Protein AF-A0A9E5GZU4-F1 (afdb_monomer_lite)

Foldseek 3Di:
DDDDDPDPDPDQPPDVDHDRDQQFAAPLLVVQLVLVVCVVLVVVLVVVLCVPQPAHPVCCVPPVSVVSSVCVCLDPVSVVVSLVVVLVQLLCCCQDPQNGDPSSVLQQKHKDALVRHRQDSVLSNQLSCVVCVLVVVVSVCCVVVVDPPPPPVVVVVSVVVVSVQLNCCLVPDSQSDGPSCVVSRMGMGGDPQPPDDVFDFDFPVLVVQLVVVLVVVLVVVLVVVLVVLCVVPPFDPPDPPTCVVSVVVSVVCNLVVSLVQLLVCCQDPQNGHPSNVVSQKHKAALVRHRQDSVLSVQLSVVCVVCVVPPSLVVSQNSCLVNHSQSGGSSCVVSRMGMGGNDD

Secondary structure (DSSP, 8-state):
--PPPP---------SS-----SB--HHHHHHHHHHHHHHHHHHHHHHHHHH-SS-GGGTTSHHHHHHHHHHHTSHHHHHHHHHHHHHHHHHHHHSTT-S-HHHHHTTEEEEETTSSPPPHHHHHHHHHHHHHHHHHHHHHHHTTSS-TT-HHHHHHHHHHHHHHHHHHHHHSTT---HHHHHTTEEEEEPPP-S--SSPBP-HHHHHHHHHHHHHHHHHHHHHHHHHHHHHS---TT-TTTTHHHHHHHHHHHHHHHHHHHHHHHTSTT-S-HHHHHTTEEEEETTSSPPPHHHHHHHHHHHHHHTT-HHHHHHHHHHHHHSTT---HHHHHHTEEEEE---

Structure (mmCIF, N/CA/C/O backbone):
data_AF-A0A9E5GZU4-F1
#
_entry.id   AF-A0A9E5GZU4-F1
#
loop_
_atom_site.group_PDB
_atom_site.id
_atom_site.type_symbol
_atom_site.label_atom_id
_atom_site.label_alt_id
_atom_site.label_comp_id
_atom_site.label_asym_id
_atom_site.label_entity_id
_atom_site.label_seq_id
_atom_site.pdbx_PDB_ins_code
_atom_site.Cartn_x
_atom_site.Cartn_y
_atom_site.Cartn_z
_atom_site.occupancy
_atom_site.B_iso_or_equiv
_atom_site.auth_seq_id
_atom_site.auth_comp_id
_atom_site.auth_asym_id
_atom_site.auth_atom_id
_atom_site.pdbx_PDB_model_num
ATOM 1 N N . MET A 1 1 ? 19.553 0.099 44.348 1.00 38.44 1 MET A N 1
ATOM 2 C CA . MET A 1 1 ? 18.315 -0.545 43.865 1.00 38.44 1 MET A CA 1
ATOM 3 C C . MET A 1 1 ? 17.305 0.555 43.623 1.00 38.44 1 MET A C 1
ATOM 5 O O . MET A 1 1 ? 16.779 1.110 44.573 1.00 38.44 1 MET A O 1
ATOM 9 N N . THR A 1 2 ? 17.165 0.975 42.372 1.00 38.12 2 THR A N 1
ATOM 10 C CA . THR A 1 2 ? 16.315 2.100 41.976 1.00 38.12 2 THR A CA 1
ATOM 11 C C . THR A 1 2 ? 14.963 1.526 41.578 1.00 38.12 2 THR A C 1
ATOM 13 O O . THR A 1 2 ? 14.861 0.846 40.558 1.00 38.12 2 THR A O 1
ATOM 16 N N . GLU A 1 3 ? 13.953 1.724 42.422 1.00 31.78 3 GLU A N 1
ATOM 17 C CA . GLU A 1 3 ? 12.583 1.301 42.144 1.00 31.78 3 GLU A CA 1
ATOM 18 C C . GLU A 1 3 ? 12.070 2.007 40.883 1.00 31.78 3 GLU A C 1
ATOM 20 O O . GLU A 1 3 ? 12.037 3.236 40.792 1.00 31.78 3 GLU A O 1
ATOM 25 N N . LEU A 1 4 ? 11.706 1.210 39.878 1.00 33.88 4 LEU A N 1
ATOM 26 C CA . LEU A 1 4 ? 10.997 1.683 38.695 1.00 33.88 4 LEU A CA 1
ATOM 27 C C . LEU A 1 4 ? 9.612 2.196 39.123 1.00 33.88 4 LEU A C 1
ATOM 29 O O . LEU A 1 4 ? 8.920 1.511 39.879 1.00 33.88 4 LEU A O 1
ATOM 33 N N . PRO A 1 5 ? 9.172 3.368 38.636 1.00 38.31 5 PRO A N 1
ATOM 34 C CA . PRO A 1 5 ? 7.884 3.928 39.012 1.00 38.31 5 PRO A CA 1
ATOM 35 C C . PRO A 1 5 ? 6.751 2.990 38.584 1.00 38.31 5 PRO A C 1
ATOM 37 O O . PRO A 1 5 ? 6.617 2.637 37.411 1.00 38.31 5 PRO A O 1
ATOM 40 N N . SER A 1 6 ? 5.914 2.603 39.549 1.00 38.19 6 SER A N 1
ATOM 41 C CA . SER A 1 6 ? 4.720 1.800 39.305 1.00 38.19 6 SER A CA 1
ATOM 42 C C . SER A 1 6 ? 3.801 2.535 38.325 1.00 38.19 6 SER A C 1
ATOM 44 O O . SER A 1 6 ? 3.301 3.625 38.627 1.00 38.19 6 SER A O 1
ATOM 46 N N . HIS A 1 7 ? 3.565 1.938 37.158 1.00 39.44 7 HIS A N 1
ATOM 47 C CA . HIS A 1 7 ? 2.600 2.416 36.173 1.00 39.44 7 HIS A CA 1
ATOM 48 C C . HIS A 1 7 ? 1.184 2.407 36.768 1.00 39.44 7 HIS A C 1
ATOM 50 O O . HIS A 1 7 ? 0.465 1.411 36.711 1.00 39.44 7 HIS A O 1
ATOM 56 N N . LYS A 1 8 ? 0.762 3.546 37.324 1.00 39.91 8 LYS A N 1
ATOM 57 C CA . LYS A 1 8 ? -0.641 3.820 37.637 1.00 39.91 8 LYS A CA 1
ATOM 58 C C . LYS A 1 8 ? -1.436 3.918 36.333 1.00 39.91 8 LYS A C 1
ATOM 60 O O . LYS A 1 8 ? -1.277 4.867 35.573 1.00 39.91 8 LYS A O 1
ATOM 65 N N . ASN A 1 9 ? -2.295 2.921 36.125 1.00 44.06 9 ASN A N 1
ATOM 66 C CA . ASN A 1 9 ? -3.608 3.007 35.485 1.00 44.06 9 ASN A CA 1
ATOM 67 C C . ASN A 1 9 ? -3.735 3.999 34.314 1.00 44.06 9 ASN A C 1
ATOM 69 O O . ASN A 1 9 ? -4.388 5.035 34.439 1.00 44.06 9 ASN A O 1
ATOM 73 N N . SER A 1 10 ? -3.254 3.618 33.124 1.00 43.53 10 SER A N 1
ATOM 74 C CA . SER A 1 10 ? -4.015 3.987 31.928 1.00 43.53 10 SER A CA 1
ATOM 75 C C . SER A 1 10 ? -5.252 3.099 31.929 1.00 43.53 10 SER A C 1
ATOM 77 O O . SER A 1 10 ? -5.156 1.903 31.662 1.00 43.53 10 SER A O 1
ATOM 79 N N . GLN A 1 11 ? -6.367 3.689 32.341 1.00 41.38 11 GLN A N 1
ATOM 80 C CA . GLN A 1 11 ? -7.708 3.125 32.342 1.00 41.38 11 GLN A CA 1
ATOM 81 C C . GLN A 1 11 ? -7.889 2.079 31.234 1.00 41.38 11 GLN A C 1
ATOM 83 O O . GLN A 1 11 ? -8.019 2.408 30.055 1.00 41.38 11 GLN A O 1
ATOM 88 N N . ASN A 1 12 ? -7.921 0.810 31.644 1.00 41.81 12 ASN A N 1
ATOM 89 C CA . ASN A 1 12 ? -8.728 -0.177 30.955 1.00 41.81 12 ASN A CA 1
ATOM 90 C C . ASN A 1 12 ? -10.137 0.414 30.941 1.00 41.81 12 ASN A C 1
ATOM 92 O O . ASN A 1 12 ? -10.767 0.530 31.992 1.00 41.81 12 ASN A O 1
ATOM 96 N N . SER A 1 13 ? -10.612 0.849 29.778 1.00 42.47 13 SER A N 1
ATOM 97 C CA . SER A 1 13 ? -12.044 0.980 29.556 1.00 42.47 13 SER A CA 1
ATOM 98 C C . SER A 1 13 ? -12.604 -0.431 29.700 1.00 42.47 13 SER A C 1
ATOM 100 O O . SER A 1 13 ? -12.531 -1.232 28.767 1.00 42.47 13 SER A O 1
ATOM 102 N N . ILE A 1 14 ? -13.024 -0.770 30.919 1.00 39.69 14 ILE A N 1
ATOM 103 C CA . ILE A 1 14 ? -13.775 -1.981 31.215 1.00 39.69 14 ILE A CA 1
ATOM 104 C C . ILE A 1 14 ? -15.103 -1.780 30.494 1.00 39.69 14 ILE A C 1
ATOM 106 O O . ILE A 1 14 ? -16.004 -1.121 31.004 1.00 39.69 14 ILE A O 1
ATOM 110 N N . ASN A 1 15 ? -15.181 -2.264 29.258 1.00 41.47 15 ASN A N 1
ATOM 111 C CA . ASN A 1 15 ? -16.470 -2.499 28.639 1.00 41.47 15 ASN A CA 1
ATOM 112 C C . ASN A 1 15 ? -17.148 -3.603 29.453 1.00 41.47 15 ASN A C 1
ATOM 114 O O . ASN A 1 15 ? -16.486 -4.523 29.935 1.00 41.47 15 ASN A O 1
ATOM 118 N N . SER A 1 16 ? -18.461 -3.497 29.611 1.00 41.69 16 SER A N 1
ATOM 119 C CA . SER A 1 16 ? -19.326 -4.383 30.399 1.00 41.69 16 SER A CA 1
ATOM 120 C C . SER A 1 16 ? -19.394 -5.840 29.910 1.00 41.69 16 SER A C 1
ATOM 122 O O . SER A 1 16 ? -20.208 -6.612 30.401 1.00 41.69 16 SER A O 1
ATOM 124 N N . GLU A 1 17 ? -18.517 -6.244 28.993 1.00 43.44 17 GLU A N 1
ATOM 125 C CA . GLU A 1 17 ? -18.307 -7.617 28.546 1.00 43.44 17 GLU A CA 1
ATOM 126 C C . GLU A 1 17 ? -16.789 -7.848 28.468 1.00 43.44 17 GLU A C 1
ATOM 128 O O . GLU A 1 17 ? -16.073 -7.076 27.833 1.00 43.44 17 GLU A O 1
ATOM 133 N N . GLY A 1 18 ? -16.287 -8.864 29.177 1.00 43.28 18 GLY A N 1
ATOM 134 C CA . GLY A 1 18 ? -14.899 -9.037 29.642 1.00 43.28 18 GLY A CA 1
ATOM 135 C C . GLY A 1 18 ? -13.758 -9.174 28.616 1.00 43.28 18 GLY A C 1
ATOM 136 O O . GLY A 1 18 ? -12.743 -9.790 28.936 1.00 43.28 18 GLY A O 1
ATOM 137 N N . GLU A 1 19 ? -13.850 -8.607 27.413 1.00 44.81 19 GLU A N 1
ATOM 138 C CA . GLU A 1 19 ? -12.737 -8.565 26.459 1.00 44.81 19 GLU A CA 1
ATOM 139 C C . GLU A 1 19 ? -11.818 -7.358 26.711 1.00 44.81 19 GLU A C 1
ATOM 141 O O . GLU A 1 19 ? -12.067 -6.228 26.283 1.00 44.81 19 GLU A O 1
ATOM 146 N N . THR A 1 20 ? -10.688 -7.595 27.381 1.00 54.00 20 THR A N 1
ATOM 147 C CA . THR A 1 20 ? -9.604 -6.609 27.515 1.00 54.00 20 THR A CA 1
ATOM 148 C C . THR A 1 20 ? -8.877 -6.455 26.175 1.00 54.00 20 THR A C 1
ATOM 150 O O . THR A 1 20 ? -7.948 -7.191 25.840 1.00 54.00 20 THR A O 1
ATOM 153 N N . TYR A 1 21 ? -9.293 -5.478 25.369 1.00 62.09 21 TYR A N 1
ATOM 154 C CA . TYR A 1 21 ? -8.604 -5.160 24.120 1.00 62.09 21 TYR A CA 1
ATOM 155 C C . TYR A 1 21 ? -7.192 -4.626 24.395 1.00 62.09 21 TYR A C 1
ATOM 157 O O . TYR A 1 21 ? -7.006 -3.575 25.004 1.00 62.09 21 TYR A O 1
ATOM 165 N N . SER A 1 22 ? -6.174 -5.327 23.886 1.00 76.81 22 SER A N 1
ATOM 166 C CA . SER A 1 22 ? 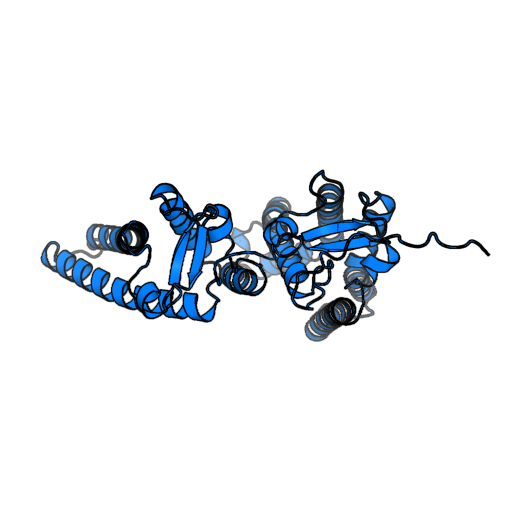-4.783 -4.870 23.964 1.00 76.81 22 SER A CA 1
ATOM 167 C C . SER A 1 22 ? -4.612 -3.520 23.237 1.00 76.81 22 SER A C 1
ATOM 169 O O . SER A 1 22 ? -4.954 -3.429 22.051 1.00 76.81 22 SER A O 1
ATOM 171 N N . PRO A 1 23 ? -4.033 -2.482 23.876 1.00 89.50 23 PRO A N 1
ATOM 172 C CA . PRO A 1 23 ? -3.819 -1.173 23.248 1.00 89.50 23 PRO A CA 1
ATOM 173 C C . PRO A 1 23 ? -2.711 -1.197 22.180 1.00 89.50 23 PRO A C 1
ATOM 175 O O . PRO A 1 23 ? -2.499 -0.213 21.469 1.00 89.50 23 PRO A O 1
ATOM 178 N N . TYR A 1 24 ? -2.004 -2.321 22.036 1.00 92.88 24 TYR A N 1
ATOM 179 C CA . TYR A 1 24 ? -0.888 -2.480 21.111 1.00 92.88 24 TYR A CA 1
ATOM 180 C C . TYR A 1 24 ? -1.344 -3.004 19.748 1.00 92.88 24 TYR A C 1
ATOM 182 O O . TYR A 1 24 ? -2.139 -3.949 19.639 1.00 92.88 24 TYR A O 1
ATOM 190 N N . ALA A 1 25 ? -0.799 -2.405 18.689 1.00 92.25 25 ALA A N 1
ATOM 191 C CA . ALA A 1 25 ? -1.066 -2.809 17.315 1.00 92.25 25 ALA A CA 1
ATOM 192 C C . ALA A 1 25 ? -0.469 -4.195 17.028 1.00 92.25 25 ALA A C 1
AT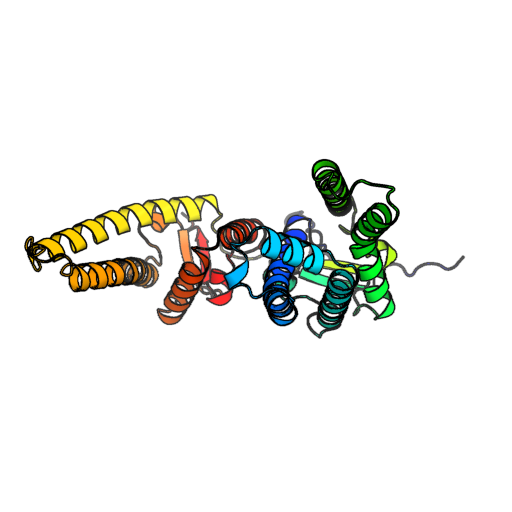OM 194 O O . ALA A 1 25 ? 0.721 -4.416 17.253 1.00 92.25 25 ALA A O 1
ATOM 195 N N . GLY A 1 26 ? -1.293 -5.111 16.513 1.00 90.56 26 GLY A N 1
ATOM 196 C CA . GLY A 1 26 ? -0.857 -6.452 16.111 1.00 90.56 26 GLY A CA 1
ATOM 197 C C . GLY A 1 26 ? -0.148 -6.501 14.756 1.00 90.56 26 GLY A C 1
ATOM 198 O O . GLY A 1 26 ? -0.045 -5.490 14.055 1.00 90.56 26 GLY A O 1
ATOM 199 N N . VAL A 1 27 ? 0.291 -7.710 14.387 1.00 89.31 27 VAL A N 1
ATOM 200 C CA . VAL A 1 27 ? 1.053 -8.004 13.158 1.00 89.31 27 VAL A CA 1
ATOM 201 C C . VAL A 1 27 ? 0.370 -7.428 11.923 1.00 89.31 27 VAL A C 1
ATOM 203 O O . VAL A 1 27 ? 0.995 -6.684 11.177 1.00 89.31 27 VAL A O 1
ATOM 206 N N . MET A 1 28 ? -0.928 -7.692 11.744 1.00 87.25 28 MET A N 1
ATOM 207 C CA . MET A 1 28 ? -1.654 -7.288 10.536 1.00 87.25 28 MET A CA 1
ATOM 208 C C . MET A 1 28 ? -1.683 -5.772 10.324 1.00 87.25 28 MET A C 1
ATOM 210 O O . MET A 1 28 ? -1.351 -5.300 9.240 1.00 87.25 28 MET A O 1
ATOM 214 N N . LYS A 1 29 ? -2.019 -4.985 11.358 1.00 89.38 29 LYS A N 1
ATOM 215 C CA . LYS A 1 29 ? -2.032 -3.515 11.247 1.00 89.38 29 LYS A CA 1
ATOM 216 C C . LYS A 1 29 ? -0.625 -2.980 10.946 1.00 89.38 29 LYS A C 1
ATOM 218 O O . LYS A 1 29 ? -0.473 -2.130 10.077 1.00 89.38 29 LYS A O 1
ATOM 223 N N . ARG A 1 30 ? 0.411 -3.502 11.613 1.00 92.75 30 ARG A N 1
ATOM 224 C CA . ARG A 1 30 ? 1.808 -3.088 11.380 1.00 92.75 30 ARG A CA 1
ATOM 225 C C . ARG A 1 30 ? 2.294 -3.452 9.974 1.00 92.75 30 ARG A C 1
ATOM 227 O O . ARG A 1 30 ? 2.857 -2.595 9.302 1.00 92.75 30 ARG A O 1
ATOM 234 N N . GLY A 1 31 ? 2.034 -4.679 9.522 1.00 88.56 31 GLY A N 1
ATOM 235 C CA . GLY A 1 31 ? 2.393 -5.149 8.183 1.00 88.56 31 GLY A CA 1
ATOM 236 C C . GLY A 1 31 ? 1.715 -4.330 7.089 1.00 88.56 31 GLY A C 1
ATOM 237 O O . GLY A 1 31 ? 2.372 -3.914 6.142 1.00 88.56 31 GLY A O 1
ATOM 238 N N . LEU A 1 32 ? 0.431 -4.001 7.262 1.00 84.38 32 LEU A N 1
ATOM 239 C CA . LEU A 1 32 ? -0.294 -3.138 6.329 1.00 84.38 32 LEU A CA 1
ATOM 240 C C . LEU A 1 32 ? 0.253 -1.717 6.259 1.00 84.38 32 LEU A C 1
ATOM 242 O O . LEU A 1 32 ? 0.373 -1.161 5.169 1.00 84.38 32 LEU A O 1
ATOM 246 N N . ALA A 1 33 ? 0.581 -1.136 7.414 1.00 92.56 33 ALA A N 1
ATOM 247 C CA . ALA A 1 33 ? 1.203 0.178 7.467 1.00 92.56 33 ALA A CA 1
ATOM 248 C C . ALA A 1 33 ? 2.549 0.181 6.731 1.00 92.56 33 ALA A C 1
ATOM 250 O O . ALA A 1 33 ? 2.745 1.002 5.840 1.00 92.56 33 ALA A O 1
ATOM 251 N N . ALA A 1 34 ? 3.426 -0.778 7.054 1.00 91.56 34 ALA A N 1
ATOM 252 C CA . ALA A 1 34 ? 4.742 -0.907 6.434 1.00 91.56 34 ALA A CA 1
ATOM 253 C C . ALA A 1 34 ? 4.638 -1.101 4.919 1.00 91.56 34 ALA A C 1
ATOM 255 O O . ALA A 1 34 ? 5.327 -0.430 4.159 1.00 91.56 34 ALA A O 1
ATOM 256 N N . TYR A 1 35 ? 3.728 -1.963 4.473 1.00 87.44 35 TYR A N 1
ATOM 257 C CA . TYR A 1 35 ? 3.485 -2.199 3.060 1.00 87.44 35 TYR A CA 1
ATOM 258 C C . TYR A 1 35 ? 3.046 -0.921 2.319 1.00 87.44 35 TYR A C 1
ATOM 260 O O . TYR A 1 35 ? 3.570 -0.620 1.247 1.00 87.44 35 TYR A O 1
ATOM 268 N N . PHE A 1 36 ? 2.121 -0.139 2.891 1.00 87.31 36 PHE A N 1
ATOM 269 C CA . PHE A 1 36 ? 1.693 1.121 2.276 1.00 87.31 36 PHE A CA 1
ATOM 270 C C . PHE A 1 36 ? 2.829 2.146 2.214 1.00 87.31 36 PHE A C 1
ATOM 272 O O . PHE A 1 36 ? 2.998 2.817 1.198 1.00 87.31 36 PHE A O 1
ATOM 279 N N . ASP A 1 37 ? 3.618 2.254 3.283 1.00 93.50 37 ASP A N 1
ATOM 280 C CA . ASP A 1 37 ? 4.768 3.156 3.316 1.00 93.50 37 ASP A CA 1
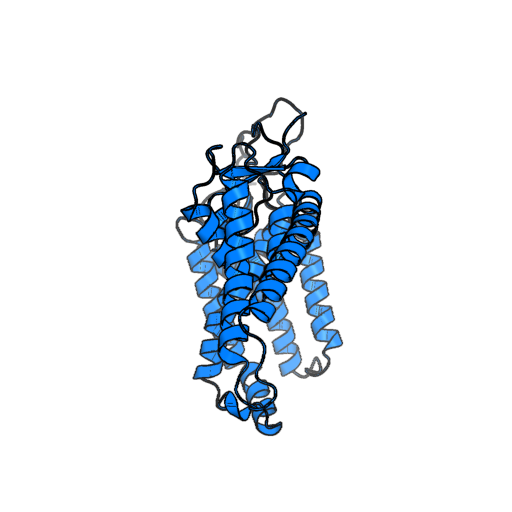ATOM 281 C C . ASP A 1 37 ? 5.828 2.751 2.284 1.00 93.50 37 ASP A C 1
ATOM 283 O O . ASP A 1 37 ? 6.359 3.621 1.601 1.00 93.50 37 ASP A O 1
ATOM 287 N N . ILE A 1 38 ? 6.081 1.447 2.105 1.00 90.88 38 ILE A N 1
ATOM 288 C CA . ILE A 1 38 ? 6.974 0.937 1.055 1.00 90.88 38 ILE A CA 1
ATOM 289 C C . ILE A 1 38 ? 6.460 1.361 -0.318 1.00 90.88 38 ILE A C 1
ATOM 291 O O . ILE A 1 38 ? 7.212 1.977 -1.059 1.00 90.88 38 ILE A O 1
ATOM 295 N N . MET A 1 39 ? 5.184 1.122 -0.640 1.00 86.75 39 MET A N 1
ATOM 296 C CA . MET A 1 39 ? 4.606 1.539 -1.926 1.00 86.75 39 MET A CA 1
ATOM 297 C C . MET A 1 39 ? 4.745 3.044 -2.172 1.00 86.75 39 MET A C 1
ATOM 299 O O . MET A 1 39 ? 5.125 3.465 -3.265 1.00 86.75 39 MET A O 1
ATOM 303 N N . LEU A 1 40 ? 4.481 3.856 -1.146 1.00 88.88 40 LEU A N 1
ATOM 304 C CA . LEU A 1 40 ? 4.618 5.307 -1.232 1.00 88.88 40 LEU A CA 1
ATOM 305 C C . LEU A 1 40 ? 6.070 5.737 -1.473 1.00 88.88 40 LEU A C 1
ATOM 307 O O . LEU A 1 40 ? 6.302 6.690 -2.209 1.00 88.88 40 LEU A O 1
ATOM 311 N N . LEU A 1 41 ? 7.033 5.050 -0.856 1.00 92.50 41 LEU A N 1
ATOM 312 C CA . LEU A 1 41 ? 8.463 5.325 -0.984 1.00 92.50 41 LEU A CA 1
ATOM 313 C C . LEU A 1 41 ? 9.072 4.763 -2.274 1.00 92.50 41 LEU A C 1
ATOM 315 O O . LEU A 1 41 ? 10.032 5.336 -2.787 1.00 92.50 41 LEU A O 1
ATOM 319 N N . THR A 1 42 ? 8.508 3.689 -2.829 1.00 89.19 42 THR A N 1
ATOM 320 C CA . THR A 1 42 ? 8.959 3.104 -4.095 1.00 89.19 42 THR A CA 1
ATOM 321 C C . THR A 1 42 ? 8.791 4.095 -5.239 1.00 89.19 42 THR A C 1
ATOM 323 O O . THR A 1 42 ? 9.690 4.212 -6.056 1.00 89.19 42 THR A O 1
ATOM 326 N N . ILE A 1 43 ? 7.698 4.861 -5.289 1.00 86.88 43 ILE A N 1
ATOM 327 C CA . ILE A 1 43 ? 7.447 5.823 -6.376 1.00 86.88 43 ILE A CA 1
ATOM 328 C C . ILE A 1 43 ? 8.583 6.860 -6.525 1.00 86.88 43 ILE A C 1
ATOM 330 O O . ILE A 1 43 ? 9.208 6.892 -7.586 1.00 86.88 43 ILE A O 1
ATOM 334 N N . PRO A 1 44 ? 8.911 7.692 -5.513 1.00 89.44 44 PRO A N 1
ATOM 335 C CA . PRO A 1 44 ? 10.004 8.657 -5.626 1.00 89.44 44 PRO A CA 1
ATOM 336 C C . PRO A 1 44 ? 11.365 7.975 -5.791 1.00 89.44 44 PRO A C 1
ATOM 338 O O . PRO A 1 44 ? 12.223 8.512 -6.486 1.00 89.44 44 PRO A O 1
ATOM 341 N N . TYR A 1 45 ? 11.560 6.785 -5.212 1.00 90.88 45 TYR A N 1
ATOM 342 C CA . TYR A 1 45 ? 12.775 6.003 -5.429 1.00 90.88 45 TYR A CA 1
ATOM 343 C C . TYR A 1 45 ? 12.938 5.592 -6.900 1.00 90.88 45 TYR A C 1
ATOM 345 O O . TYR A 1 45 ? 14.018 5.759 -7.453 1.00 90.88 45 TYR A O 1
ATOM 353 N N . MET A 1 46 ? 11.867 5.153 -7.569 1.00 89.44 46 MET A N 1
ATOM 354 C CA . MET A 1 46 ? 11.887 4.816 -8.998 1.00 89.44 46 MET A CA 1
ATOM 355 C C . MET A 1 46 ? 12.196 6.036 -9.871 1.00 89.44 46 MET A C 1
ATOM 357 O O . MET A 1 46 ? 12.979 5.920 -10.810 1.00 89.44 46 MET A O 1
ATOM 361 N N . PHE A 1 47 ? 11.642 7.212 -9.553 1.00 89.12 47 PHE A N 1
ATOM 362 C CA . PHE A 1 47 ? 11.999 8.454 -10.252 1.00 89.12 47 PHE A CA 1
ATOM 363 C C . PHE A 1 47 ? 13.472 8.816 -10.065 1.00 89.12 47 PHE A C 1
ATOM 365 O O . PHE A 1 47 ? 14.131 9.226 -11.016 1.00 89.12 47 PHE A O 1
ATOM 372 N N . LEU A 1 48 ? 13.997 8.633 -8.855 1.00 90.06 48 LEU A N 1
ATOM 373 C CA . LEU A 1 48 ? 15.396 8.896 -8.554 1.00 90.06 48 LEU A CA 1
ATOM 374 C C . LEU A 1 48 ? 16.323 7.933 -9.302 1.00 90.06 48 LEU A C 1
ATOM 376 O O . LEU A 1 48 ? 17.294 8.375 -9.911 1.00 90.06 48 LEU A O 1
ATOM 380 N N . LEU A 1 49 ? 15.994 6.639 -9.309 1.00 91.25 49 LEU A N 1
ATOM 381 C CA . LEU A 1 49 ? 16.717 5.644 -10.096 1.00 91.25 49 LEU A CA 1
ATOM 382 C C . LEU A 1 49 ? 16.694 5.993 -11.580 1.00 91.25 49 LEU A C 1
ATOM 384 O O . LEU A 1 49 ? 17.743 5.981 -12.205 1.00 91.25 49 LEU A O 1
ATOM 388 N N . ALA A 1 50 ? 15.534 6.351 -12.132 1.00 89.88 50 ALA A N 1
ATOM 389 C CA . ALA A 1 50 ? 15.411 6.734 -13.534 1.00 89.88 50 ALA A CA 1
ATOM 390 C C . ALA A 1 50 ? 16.232 7.987 -13.881 1.00 89.88 50 ALA A C 1
ATOM 392 O O . ALA A 1 50 ? 16.819 8.046 -14.956 1.00 89.88 50 ALA A O 1
ATOM 393 N N . TYR A 1 51 ? 16.282 8.972 -12.979 1.00 92.12 51 TYR A N 1
ATOM 394 C CA . TYR A 1 51 ? 16.998 10.231 -13.192 1.00 92.12 51 TYR A CA 1
ATOM 395 C C . TYR A 1 51 ? 18.521 10.074 -13.119 1.00 92.12 51 TYR A C 1
ATOM 397 O O . TYR A 1 51 ? 19.235 10.645 -13.938 1.00 92.12 51 TYR A O 1
ATOM 405 N N . PHE A 1 52 ? 19.025 9.308 -12.147 1.00 94.19 52 PHE A N 1
ATOM 406 C CA . PHE A 1 52 ? 20.466 9.103 -11.958 1.00 94.19 52 PHE A CA 1
ATOM 407 C C . PHE A 1 52 ? 21.015 7.869 -12.677 1.00 94.19 52 PHE A C 1
ATOM 409 O O . PHE A 1 52 ? 22.219 7.620 -12.605 1.00 94.19 52 PHE A O 1
ATOM 416 N N . SER A 1 53 ? 20.164 7.079 -13.339 1.00 94.69 53 SER A N 1
ATOM 417 C CA . SER A 1 53 ? 20.629 5.894 -14.049 1.00 94.69 53 SER A CA 1
ATOM 418 C C . SER A 1 53 ? 21.589 6.285 -15.174 1.00 94.69 53 SER A C 1
ATOM 420 O O . SER A 1 53 ? 21.266 7.171 -15.968 1.00 94.69 53 SER A O 1
ATOM 422 N N . PRO A 1 54 ? 22.732 5.591 -15.316 1.00 93.81 54 PRO A N 1
ATOM 423 C CA . PRO A 1 54 ? 23.593 5.759 -16.482 1.00 93.81 54 PRO A CA 1
ATOM 424 C C . PRO A 1 54 ? 22.935 5.239 -17.773 1.00 93.81 54 PRO A C 1
ATOM 426 O O . PRO A 1 54 ? 23.426 5.518 -18.865 1.00 93.81 54 PRO A O 1
ATOM 429 N N . VAL A 1 55 ? 21.835 4.483 -17.659 1.00 94.69 55 VAL A N 1
ATOM 430 C CA . VAL A 1 55 ? 21.124 3.852 -18.771 1.00 94.69 55 VAL A CA 1
ATOM 431 C C . VAL A 1 55 ? 19.726 4.466 -18.908 1.00 94.69 55 VAL A C 1
ATOM 433 O O . VAL A 1 55 ? 18.910 4.350 -17.991 1.00 94.69 55 VAL A O 1
ATOM 436 N N . PRO A 1 56 ? 19.387 5.070 -20.061 1.00 93.31 56 PRO A N 1
ATOM 437 C CA . PRO A 1 56 ? 18.030 5.543 -20.314 1.00 93.31 56 PRO A CA 1
ATOM 438 C C . PRO A 1 56 ? 17.005 4.400 -20.275 1.00 93.31 56 PRO A C 1
ATOM 440 O O . PRO A 1 56 ? 17.228 3.349 -20.872 1.00 93.31 56 PRO A O 1
ATOM 443 N N . LEU A 1 57 ? 15.837 4.621 -19.655 1.00 91.50 57 LEU A N 1
ATOM 444 C CA . LEU A 1 57 ? 14.812 3.577 -19.466 1.00 91.50 57 LEU A CA 1
ATOM 445 C C . LEU A 1 57 ? 14.357 2.894 -20.770 1.00 91.50 57 LEU A C 1
ATOM 447 O O . LEU A 1 57 ? 14.052 1.705 -20.769 1.00 91.50 57 LEU A O 1
ATOM 451 N N . PHE A 1 58 ? 14.330 3.617 -21.894 1.00 93.31 58 PHE A N 1
ATOM 452 C CA . PHE A 1 58 ? 13.935 3.054 -23.192 1.00 93.31 58 PHE A CA 1
ATOM 453 C C . PHE A 1 58 ? 14.959 2.058 -23.764 1.00 93.31 58 PHE A C 1
ATOM 455 O O . PHE A 1 58 ? 14.623 1.306 -24.673 1.00 93.31 58 PHE A O 1
ATOM 462 N N . ARG A 1 59 ? 16.191 2.026 -23.233 1.00 94.31 59 ARG A N 1
ATOM 463 C CA . ARG A 1 59 ? 17.229 1.054 -23.608 1.00 94.31 59 ARG A CA 1
ATOM 464 C C . ARG A 1 59 ? 17.199 -0.222 -22.773 1.00 94.31 59 ARG A C 1
ATOM 466 O O . ARG A 1 59 ? 17.958 -1.131 -23.063 1.00 94.31 59 ARG A O 1
ATOM 473 N N . LEU A 1 60 ? 16.308 -0.352 -21.789 1.00 92.75 60 LEU A N 1
ATOM 474 C CA . LEU A 1 60 ? 16.244 -1.549 -20.934 1.00 92.75 60 LEU A CA 1
ATOM 475 C C . LEU A 1 60 ? 15.802 -2.832 -21.662 1.00 92.75 60 LEU A C 1
ATOM 477 O O . LEU A 1 60 ? 15.801 -3.899 -21.056 1.00 92.75 60 LEU A O 1
ATOM 481 N N . GLN A 1 61 ? 15.419 -2.741 -22.939 1.00 95.50 61 GLN A N 1
ATOM 482 C CA . GLN A 1 61 ? 15.191 -3.909 -23.797 1.00 95.50 61 GLN A CA 1
ATOM 483 C C . GLN A 1 61 ? 16.503 -4.579 -24.232 1.00 95.50 61 GLN A C 1
ATOM 485 O O . GLN A 1 61 ? 16.501 -5.767 -24.543 1.00 95.50 61 GLN A O 1
ATOM 490 N N . ASP A 1 62 ? 17.607 -3.830 -24.250 1.00 96.00 62 ASP A N 1
ATOM 491 C CA . ASP A 1 62 ? 18.934 -4.348 -24.557 1.00 96.00 62 ASP A CA 1
ATOM 492 C C . ASP A 1 62 ? 19.533 -5.061 -23.322 1.00 96.00 62 ASP A C 1
ATOM 494 O O . ASP A 1 62 ? 19.571 -4.468 -22.236 1.00 96.00 62 ASP A O 1
ATOM 498 N N . PRO A 1 63 ? 20.001 -6.319 -23.444 1.00 96.50 63 PRO A N 1
ATOM 499 C CA . PRO A 1 63 ? 20.525 -7.082 -22.311 1.00 96.50 63 PRO A CA 1
ATOM 500 C C . PRO A 1 63 ? 21.723 -6.435 -21.603 1.00 96.50 63 PRO A C 1
ATOM 502 O O . PRO A 1 63 ? 21.816 -6.517 -20.376 1.00 96.50 63 PRO A O 1
ATOM 505 N N . GLU A 1 64 ? 22.631 -5.784 -22.338 1.00 96.50 64 GLU A N 1
ATOM 506 C CA . GLU A 1 64 ? 23.795 -5.114 -21.740 1.00 96.50 64 GLU A CA 1
ATOM 507 C C . GLU A 1 64 ? 23.366 -3.890 -20.929 1.00 96.50 64 GLU A C 1
ATOM 509 O O . GLU A 1 64 ? 23.748 -3.733 -19.767 1.00 96.50 64 GLU A O 1
ATOM 514 N N . SER A 1 65 ? 22.487 -3.074 -21.511 1.00 95.25 65 SER A N 1
ATOM 515 C CA . SER A 1 65 ? 21.856 -1.930 -20.855 1.00 95.25 65 SER A CA 1
ATOM 516 C C . SER A 1 65 ? 21.086 -2.348 -19.595 1.00 95.25 65 SER A C 1
ATOM 518 O O . SER A 1 65 ? 21.193 -1.698 -18.552 1.00 95.25 65 SER A O 1
ATOM 520 N N . LEU A 1 66 ? 20.344 -3.459 -19.648 1.00 93.31 66 LEU A N 1
ATOM 521 C CA . LEU A 1 66 ? 19.646 -4.012 -18.487 1.00 93.31 66 LEU A CA 1
ATOM 522 C C . LEU A 1 66 ? 20.625 -4.427 -17.383 1.00 93.31 66 LEU A C 1
ATOM 524 O O . LEU A 1 66 ? 20.388 -4.121 -16.214 1.00 93.31 66 LEU A O 1
ATOM 528 N N . ARG A 1 67 ? 21.734 -5.084 -17.737 1.00 93.31 67 ARG A N 1
ATOM 529 C CA . ARG A 1 67 ? 22.767 -5.487 -16.776 1.00 93.31 67 ARG A CA 1
ATOM 530 C C . ARG A 1 67 ? 23.427 -4.277 -16.118 1.00 93.31 67 ARG A C 1
ATOM 532 O O . ARG A 1 67 ? 23.507 -4.226 -14.896 1.00 93.31 67 ARG A O 1
ATOM 539 N N . GLN A 1 68 ? 23.814 -3.267 -16.896 1.00 95.44 68 GLN A N 1
ATOM 540 C CA . GLN A 1 68 ? 24.393 -2.031 -16.362 1.00 95.44 68 GLN A CA 1
ATOM 541 C C . GLN A 1 68 ? 23.409 -1.295 -15.437 1.00 95.44 68 GLN A C 1
ATOM 543 O O . GLN A 1 68 ? 23.800 -0.780 -14.387 1.00 95.44 68 GLN A O 1
ATOM 548 N N . TYR A 1 69 ? 22.120 -1.277 -15.790 1.00 93.50 69 TYR A N 1
ATOM 549 C CA . TYR A 1 69 ? 21.069 -0.751 -14.922 1.00 93.50 69 TYR A CA 1
ATOM 550 C C . TYR A 1 69 ? 20.968 -1.549 -13.613 1.00 93.50 69 TYR A C 1
ATOM 552 O O . TYR A 1 69 ? 20.923 -0.962 -12.531 1.00 93.50 69 TYR A O 1
ATOM 560 N N . GLN A 1 70 ? 20.977 -2.883 -13.681 1.00 91.38 70 GLN A N 1
ATOM 561 C CA . GLN A 1 70 ? 20.954 -3.749 -12.501 1.00 91.38 70 GLN A CA 1
ATOM 562 C C . GLN A 1 70 ? 22.176 -3.518 -11.605 1.00 91.38 70 GLN A C 1
ATOM 564 O O . GLN A 1 70 ? 22.003 -3.326 -10.400 1.00 91.38 70 GLN A O 1
ATOM 569 N N . ASP A 1 71 ? 23.379 -3.449 -12.171 1.00 91.31 71 ASP A N 1
ATOM 570 C CA . ASP A 1 71 ? 24.619 -3.174 -11.438 1.00 91.31 71 ASP A CA 1
ATOM 571 C C . ASP A 1 71 ? 24.567 -1.809 -10.736 1.00 91.31 71 ASP A C 1
ATOM 573 O O . ASP A 1 71 ? 24.943 -1.685 -9.567 1.00 91.31 71 ASP A O 1
ATOM 577 N N . PHE A 1 72 ? 24.023 -0.790 -11.411 1.00 94.25 72 PHE A N 1
ATOM 578 C CA . PHE A 1 72 ? 23.786 0.526 -10.822 1.00 94.25 72 PHE A CA 1
ATOM 579 C C . PHE A 1 72 ? 22.804 0.457 -9.643 1.00 94.25 72 PHE A C 1
ATOM 581 O O . PHE A 1 72 ? 23.116 0.946 -8.554 1.00 94.25 72 PHE A O 1
ATOM 588 N N . THR A 1 73 ? 21.640 -0.177 -9.820 1.00 91.75 73 THR A N 1
ATOM 589 C CA . THR A 1 73 ? 20.612 -0.264 -8.764 1.00 91.75 73 THR A CA 1
ATOM 590 C C . THR A 1 73 ? 21.067 -1.048 -7.529 1.00 91.75 73 THR A C 1
ATOM 592 O O . THR A 1 73 ? 20.672 -0.704 -6.416 1.00 91.75 73 THR A O 1
ATOM 595 N N . HIS A 1 74 ? 21.943 -2.045 -7.700 1.00 88.94 74 HIS A N 1
ATOM 596 C CA . HIS A 1 74 ? 22.537 -2.825 -6.607 1.00 88.94 74 HIS A CA 1
ATOM 597 C C . HIS A 1 74 ? 23.876 -2.257 -6.109 1.00 88.94 74 HIS A C 1
ATOM 599 O O . HIS A 1 74 ? 24.555 -2.869 -5.275 1.00 88.94 74 HIS A O 1
ATOM 605 N N . SER A 1 75 ? 24.288 -1.090 -6.607 1.00 90.56 75 SER A N 1
ATOM 606 C CA . SER A 1 75 ? 25.511 -0.445 -6.149 1.00 90.56 75 SER A CA 1
ATOM 607 C C . SER A 1 75 ? 25.364 0.037 -4.703 1.00 90.56 75 SER A C 1
ATOM 609 O O . SER A 1 75 ? 24.309 0.508 -4.266 1.00 90.56 75 SER A O 1
ATOM 611 N N . LEU A 1 76 ? 26.454 -0.065 -3.938 1.00 90.62 76 LEU A N 1
ATOM 612 C CA . LEU A 1 76 ? 26.474 0.344 -2.534 1.00 90.62 76 LEU A CA 1
ATOM 613 C C . LEU A 1 76 ? 26.057 1.819 -2.341 1.00 90.62 76 LEU A C 1
ATOM 615 O O . LEU A 1 76 ? 25.245 2.066 -1.450 1.00 90.62 76 LEU A O 1
ATOM 619 N N . PRO A 1 77 ? 26.515 2.793 -3.161 1.00 92.75 77 PRO A N 1
ATOM 620 C CA . PRO A 1 77 ? 26.082 4.182 -3.024 1.00 92.75 77 PRO A CA 1
ATOM 621 C C . PRO A 1 77 ? 24.570 4.361 -3.184 1.00 92.75 77 PRO A C 1
ATOM 623 O O . PRO A 1 77 ? 23.961 5.061 -2.380 1.00 92.75 77 PRO A O 1
ATOM 626 N N . VAL A 1 78 ? 23.949 3.697 -4.167 1.00 92.69 78 VAL A N 1
ATOM 627 C CA . VAL A 1 78 ? 22.498 3.785 -4.409 1.00 92.69 78 VAL A CA 1
ATOM 628 C C . VAL A 1 78 ? 21.715 3.189 -3.242 1.00 92.69 78 VAL A C 1
ATOM 630 O O . VAL A 1 78 ? 20.761 3.804 -2.755 1.00 92.69 78 VAL A O 1
ATOM 633 N N . ILE A 1 79 ? 22.143 2.026 -2.741 1.00 91.25 79 ILE A N 1
ATOM 634 C CA . ILE A 1 79 ? 21.505 1.393 -1.584 1.00 91.25 79 ILE A CA 1
ATOM 635 C C . ILE A 1 79 ? 21.640 2.295 -0.354 1.00 91.25 79 ILE A C 1
ATOM 637 O O . ILE A 1 79 ? 20.627 2.621 0.262 1.00 91.25 79 ILE A O 1
ATOM 641 N N . LEU A 1 80 ? 22.842 2.765 -0.012 1.00 91.69 80 LEU A N 1
ATOM 642 C CA . LEU A 1 80 ? 23.054 3.641 1.146 1.00 91.69 80 LEU A CA 1
ATOM 643 C C . LEU A 1 80 ? 22.259 4.946 1.034 1.00 91.69 80 LEU A C 1
ATOM 645 O O . LEU A 1 80 ? 21.613 5.353 1.999 1.00 91.69 80 LEU A O 1
ATOM 649 N N . PHE A 1 81 ? 22.238 5.562 -0.148 1.00 93.75 81 PHE A N 1
ATOM 650 C CA . PHE A 1 81 ? 21.451 6.764 -0.400 1.00 93.75 81 PHE A CA 1
ATOM 651 C C . PHE A 1 81 ? 19.953 6.518 -0.161 1.00 93.75 81 PHE A C 1
ATOM 653 O O . PHE A 1 81 ? 19.297 7.304 0.527 1.00 93.75 81 PHE A O 1
ATOM 660 N N . SER A 1 82 ? 19.417 5.390 -0.644 1.00 92.56 82 SER A N 1
ATOM 661 C CA . SER A 1 82 ? 18.022 5.004 -0.387 1.00 92.56 82 SER A CA 1
ATOM 662 C C . SER A 1 82 ? 17.739 4.816 1.109 1.00 92.56 82 SER A C 1
ATOM 664 O O . SER A 1 82 ? 16.722 5.301 1.608 1.00 92.56 82 SER A O 1
ATOM 666 N N . GLN A 1 83 ? 18.671 4.207 1.855 1.00 94.69 83 GLN A N 1
ATOM 667 C CA . GLN A 1 83 ? 18.535 4.010 3.299 1.00 94.69 83 GLN A CA 1
ATOM 668 C C . GLN A 1 83 ? 18.554 5.333 4.068 1.00 94.69 83 GLN A C 1
ATOM 670 O O . GLN A 1 83 ? 17.805 5.481 5.031 1.00 94.69 83 GLN A O 1
ATOM 675 N N . ILE A 1 84 ? 19.356 6.310 3.638 1.00 95.12 84 ILE A N 1
ATOM 676 C CA . ILE A 1 84 ? 19.354 7.660 4.219 1.00 95.12 84 ILE A CA 1
ATOM 677 C C . ILE A 1 84 ? 18.010 8.349 3.953 1.00 95.12 84 ILE A C 1
ATOM 679 O O . ILE A 1 84 ? 17.415 8.918 4.870 1.00 95.12 84 ILE A O 1
ATOM 683 N N . GLY A 1 85 ? 17.487 8.254 2.727 1.00 95.25 85 GLY A N 1
ATOM 684 C CA . GLY A 1 85 ? 16.173 8.803 2.382 1.00 95.25 85 GLY A CA 1
ATOM 685 C C . GLY A 1 85 ? 15.048 8.205 3.232 1.00 95.25 85 GLY A C 1
ATOM 686 O O . GLY A 1 85 ? 14.230 8.935 3.797 1.00 95.25 85 GLY A O 1
ATOM 687 N N . PHE A 1 86 ? 15.040 6.881 3.393 1.00 95.81 86 PHE A N 1
ATOM 688 C CA . PHE A 1 86 ? 14.084 6.173 4.245 1.00 95.81 86 PHE A CA 1
ATOM 689 C C . PHE A 1 86 ? 14.248 6.541 5.724 1.00 95.81 86 PHE A C 1
ATOM 691 O O . PHE A 1 86 ? 13.247 6.801 6.394 1.00 95.81 86 PHE A O 1
ATOM 698 N N . PHE A 1 87 ? 15.481 6.646 6.226 1.00 97.38 87 PHE A N 1
ATOM 699 C CA . PHE A 1 87 ? 15.762 7.109 7.585 1.00 97.38 87 PHE A CA 1
ATOM 700 C C . PHE A 1 87 ? 15.144 8.486 7.848 1.00 97.38 87 PHE A C 1
ATOM 702 O O . PHE A 1 87 ? 14.412 8.659 8.828 1.00 97.38 87 PHE A O 1
ATOM 709 N N . ILE A 1 88 ? 15.401 9.452 6.959 1.00 96.81 88 ILE A N 1
ATOM 710 C CA . ILE A 1 88 ? 14.866 10.813 7.061 1.00 96.81 88 ILE A CA 1
ATOM 711 C C . ILE A 1 88 ? 13.338 10.768 7.044 1.00 96.81 88 ILE A C 1
ATOM 713 O O . ILE A 1 88 ? 12.696 11.327 7.936 1.00 96.81 88 ILE A O 1
ATOM 717 N N . TYR A 1 89 ? 12.752 10.055 6.078 1.00 97.31 89 TYR A N 1
ATOM 718 C CA . TYR A 1 89 ? 11.306 9.904 5.963 1.00 97.31 89 TYR A CA 1
ATOM 719 C C . TYR A 1 89 ? 10.686 9.356 7.253 1.00 97.31 89 TYR A C 1
ATOM 721 O O . TYR A 1 89 ? 9.833 10.010 7.856 1.00 97.31 89 TYR A O 1
ATOM 729 N N . PHE A 1 90 ? 11.122 8.182 7.714 1.00 97.19 90 PHE A N 1
ATOM 730 C CA . PHE A 1 90 ? 10.519 7.528 8.872 1.00 97.19 90 PHE A CA 1
ATOM 731 C C . PHE A 1 90 ? 10.709 8.358 10.138 1.00 97.19 90 PHE A C 1
ATOM 733 O O . PHE A 1 90 ? 9.755 8.560 10.889 1.00 97.19 90 PHE A O 1
ATOM 740 N N . THR A 1 91 ? 11.903 8.907 10.355 1.00 96.62 91 THR A N 1
ATOM 741 C CA . THR A 1 91 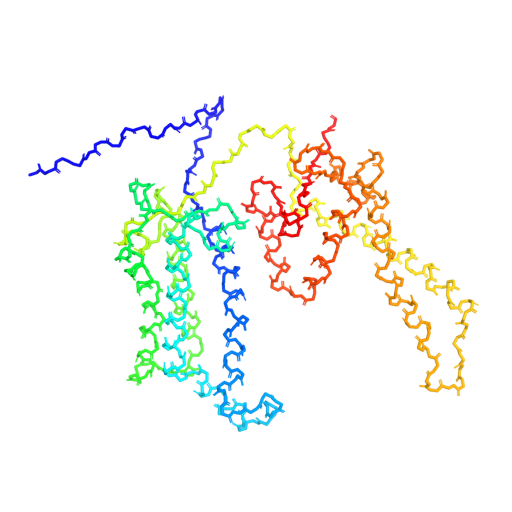? 12.203 9.674 11.566 1.00 96.62 91 THR A CA 1
ATOM 742 C C . THR A 1 91 ? 11.385 10.962 11.638 1.00 96.62 91 THR A C 1
ATOM 744 O O . THR A 1 91 ? 10.784 11.250 12.677 1.00 96.62 91 THR A O 1
ATOM 747 N N . LEU A 1 92 ? 11.257 11.694 10.525 1.00 97.31 92 LEU A N 1
ATOM 748 C CA . LEU A 1 92 ? 10.402 12.882 10.459 1.00 97.31 92 LEU A CA 1
ATOM 749 C C . LEU A 1 92 ? 8.925 12.531 10.684 1.00 97.31 92 LEU A C 1
ATOM 751 O O . LEU A 1 92 ? 8.242 13.203 11.463 1.00 97.31 92 LEU A O 1
ATOM 755 N N . GLN A 1 93 ? 8.423 11.457 10.066 1.00 98.00 93 GLN A N 1
ATOM 756 C CA . GLN A 1 93 ? 7.031 11.032 10.243 1.00 98.00 93 GLN A CA 1
ATOM 757 C C . GLN A 1 93 ? 6.737 10.591 11.685 1.00 98.00 93 GLN A C 1
ATOM 759 O O . GLN A 1 93 ? 5.704 10.974 12.246 1.00 98.00 93 GLN A O 1
ATOM 764 N N . TYR A 1 94 ? 7.647 9.849 12.319 1.00 97.31 94 TYR A N 1
ATOM 765 C CA . TYR A 1 94 ? 7.512 9.406 13.709 1.00 97.31 94 TYR A CA 1
ATOM 766 C C . TYR A 1 94 ? 7.651 10.543 14.725 1.00 97.31 94 TYR A C 1
ATOM 768 O O . TYR A 1 94 ? 7.028 10.492 15.787 1.00 97.31 94 TYR A O 1
ATOM 776 N N . ARG A 1 95 ? 8.416 11.593 14.406 1.00 96.38 95 ARG A N 1
ATOM 777 C CA . ARG A 1 95 ? 8.553 12.780 15.263 1.00 96.38 95 ARG A CA 1
ATOM 778 C C . ARG A 1 95 ? 7.441 13.813 15.056 1.00 96.38 95 ARG A C 1
ATOM 780 O O . ARG A 1 95 ? 7.222 14.661 15.925 1.00 96.38 95 ARG A O 1
ATOM 787 N N . SER A 1 96 ? 6.731 13.737 13.930 1.00 96.44 96 SER A N 1
ATOM 788 C CA . SER A 1 96 ? 5.630 14.640 13.587 1.00 96.44 96 SER A CA 1
ATOM 789 C C . SER A 1 96 ? 4.535 14.686 14.664 1.00 96.44 96 SER A C 1
ATOM 791 O O . SER A 1 96 ? 4.440 13.829 15.546 1.00 96.44 96 SER A O 1
ATOM 793 N N . ARG A 1 97 ? 3.630 15.671 14.566 1.00 94.62 97 ARG A N 1
ATOM 794 C CA . ARG A 1 97 ? 2.447 15.777 15.443 1.00 94.62 97 ARG A CA 1
ATOM 795 C C . ARG A 1 97 ? 1.608 14.492 15.476 1.00 94.62 97 ARG A C 1
ATOM 797 O O . ARG A 1 97 ? 0.995 14.209 16.499 1.00 94.62 97 ARG A O 1
ATOM 804 N N . TYR A 1 98 ? 1.591 13.735 14.382 1.00 93.94 98 TYR A N 1
ATOM 805 C CA . TYR A 1 98 ? 0.803 12.511 14.252 1.00 93.94 98 TYR A CA 1
ATOM 806 C C . TYR A 1 98 ? 1.506 11.275 14.818 1.00 93.94 98 TYR A C 1
ATOM 808 O O . TYR A 1 98 ? 0.835 10.285 15.099 1.00 93.94 98 TYR A O 1
ATOM 816 N N . GLN A 1 99 ? 2.836 11.328 14.969 1.00 96.75 99 GLN A N 1
ATOM 817 C CA . GLN A 1 99 ? 3.683 10.200 15.370 1.00 96.75 99 GLN A CA 1
ATOM 818 C C . GLN A 1 99 ? 3.431 8.926 14.546 1.00 96.75 99 GLN A C 1
ATOM 820 O O . GLN A 1 99 ? 3.450 7.804 15.050 1.00 96.75 99 GLN A O 1
ATOM 825 N N . ALA A 1 100 ? 3.107 9.108 13.272 1.00 96.69 100 ALA A N 1
ATOM 826 C CA . ALA A 1 100 ? 2.636 8.056 12.394 1.00 96.69 100 ALA A CA 1
ATOM 827 C C . ALA A 1 100 ? 2.973 8.431 10.954 1.00 96.69 100 ALA A C 1
ATOM 829 O O . ALA A 1 100 ? 2.732 9.570 10.526 1.00 96.69 100 ALA A O 1
ATOM 830 N N . THR A 1 101 ? 3.483 7.458 10.211 1.00 97.25 101 THR A N 1
ATOM 831 C CA . THR A 1 101 ? 3.608 7.522 8.755 1.00 97.25 101 THR A CA 1
ATOM 832 C C . THR A 1 101 ? 2.222 7.528 8.096 1.00 97.25 101 THR A C 1
ATOM 834 O O . THR A 1 101 ? 1.230 7.167 8.738 1.00 97.25 101 THR A O 1
ATOM 837 N N . PRO A 1 102 ? 2.103 7.952 6.829 1.00 94.19 102 PRO A N 1
ATOM 838 C CA . PRO A 1 102 ? 0.897 7.780 6.024 1.00 94.19 102 PRO A CA 1
ATOM 839 C C . PRO A 1 102 ? 0.259 6.386 6.147 1.00 94.19 102 PRO A C 1
ATOM 841 O O . PRO A 1 102 ? -0.933 6.302 6.444 1.00 94.19 102 PRO A O 1
ATOM 844 N N . GLY A 1 103 ? 1.037 5.307 6.025 1.00 92.50 103 GLY A N 1
ATOM 845 C CA . GLY A 1 103 ? 0.558 3.933 6.172 1.00 92.50 103 GLY A CA 1
ATOM 846 C C . GLY A 1 103 ? 0.012 3.646 7.566 1.00 92.50 103 GLY A C 1
ATOM 847 O O . GLY A 1 103 ? -1.093 3.122 7.706 1.00 92.50 103 GLY A O 1
ATOM 848 N N . MET A 1 104 ? 0.714 4.076 8.618 1.00 94.69 104 MET A N 1
ATOM 849 C CA . MET A 1 104 ? 0.229 3.936 9.996 1.00 94.69 104 MET A CA 1
ATOM 850 C C . MET A 1 104 ? -1.075 4.707 10.245 1.00 94.69 104 MET A C 1
ATOM 852 O O . MET A 1 104 ? -1.978 4.199 10.913 1.00 94.69 104 MET A O 1
ATOM 856 N N . ARG A 1 105 ? -1.221 5.906 9.666 1.00 92.81 105 ARG A N 1
ATOM 857 C CA . ARG A 1 105 ? -2.460 6.698 9.759 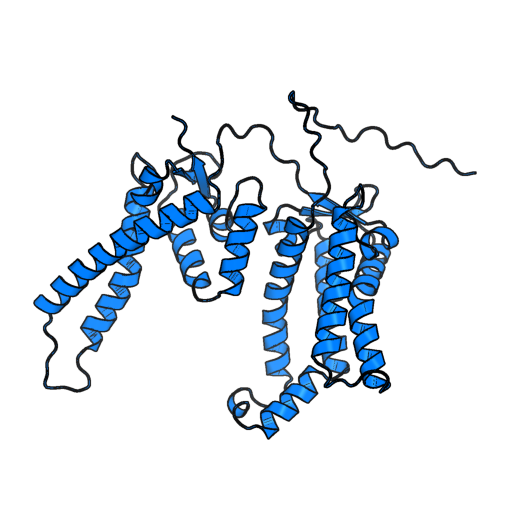1.00 92.81 105 ARG A CA 1
ATOM 858 C C . ARG A 1 105 ? -3.634 5.982 9.095 1.00 92.81 105 ARG A C 1
ATOM 860 O O . ARG A 1 105 ? -4.742 6.034 9.625 1.00 92.81 105 ARG A O 1
ATOM 867 N N . LEU A 1 106 ? -3.402 5.284 7.980 1.00 86.25 106 LEU A N 1
ATOM 868 C CA . LEU A 1 106 ? -4.445 4.533 7.276 1.00 86.25 106 LEU A CA 1
ATOM 869 C C . LEU A 1 106 ? -5.006 3.364 8.081 1.00 86.25 106 LEU A C 1
ATOM 871 O O . LEU A 1 106 ? -6.165 3.006 7.882 1.00 86.25 106 LEU A O 1
ATOM 875 N N . VAL A 1 107 ? -4.233 2.786 8.995 1.00 87.12 107 VAL A N 1
ATOM 876 C CA . VAL A 1 107 ? -4.674 1.674 9.857 1.00 87.12 107 VAL A CA 1
ATOM 877 C C . VAL A 1 107 ? -4.869 2.088 11.317 1.00 87.12 107 VAL A C 1
ATOM 879 O O . VAL A 1 107 ? -5.029 1.230 12.183 1.00 87.12 107 VAL A O 1
ATOM 882 N N . ASP A 1 108 ? -4.904 3.397 11.582 1.00 91.00 108 ASP A N 1
ATOM 883 C CA . ASP A 1 108 ? -5.174 3.979 12.898 1.00 91.00 108 ASP A CA 1
ATOM 884 C C . ASP A 1 108 ? -4.196 3.525 13.997 1.00 91.00 108 ASP A C 1
ATOM 886 O O . ASP A 1 108 ? -4.584 3.283 15.144 1.00 91.00 108 ASP A O 1
ATOM 890 N N . ILE A 1 109 ? -2.909 3.444 13.653 1.00 94.19 109 ILE A N 1
ATOM 891 C CA . ILE A 1 109 ? -1.829 3.157 14.602 1.00 94.19 109 ILE A CA 1
ATOM 892 C C . ILE A 1 109 ? -0.841 4.324 14.682 1.00 94.19 109 ILE A C 1
ATOM 894 O O . ILE A 1 109 ? -0.740 5.140 13.767 1.00 94.19 109 ILE A O 1
ATOM 898 N N . LYS A 1 110 ? -0.112 4.422 15.794 1.00 96.19 110 LYS A N 1
ATOM 899 C CA . LYS A 1 110 ? 0.926 5.440 16.012 1.00 96.19 110 LYS A CA 1
ATOM 900 C C . LYS A 1 110 ? 2.096 4.878 16.810 1.00 96.19 110 LYS A C 1
ATOM 902 O O . LYS A 1 110 ? 1.914 3.970 17.619 1.00 96.19 110 LYS A O 1
ATOM 907 N N . LEU A 1 111 ? 3.282 5.432 16.593 1.00 97.06 111 LEU A N 1
ATOM 908 C CA . LEU A 1 111 ? 4.495 5.091 17.326 1.00 97.06 111 LEU A CA 1
ATOM 909 C C . LEU A 1 111 ? 4.674 6.036 18.516 1.00 97.06 111 LEU A C 1
ATOM 911 O O . LEU A 1 111 ? 4.544 7.250 18.386 1.00 97.06 111 LEU A O 1
ATOM 915 N N . THR A 1 112 ? 5.018 5.503 19.679 1.00 96.50 112 THR A N 1
ATOM 916 C CA . THR A 1 112 ? 5.307 6.307 20.869 1.00 96.50 112 THR A CA 1
ATOM 917 C C . THR A 1 112 ? 6.453 5.690 21.666 1.00 96.50 112 THR A C 1
ATOM 919 O O . THR A 1 112 ? 6.815 4.541 21.419 1.00 96.50 112 THR A O 1
ATOM 922 N N . SER A 1 113 ? 7.065 6.443 22.582 1.00 96.25 113 SER A N 1
ATOM 923 C CA . SER A 1 113 ? 7.966 5.845 23.574 1.00 96.25 113 SER A CA 1
ATOM 924 C C . SER A 1 113 ? 7.175 4.962 24.543 1.00 96.25 113 SER A C 1
ATOM 926 O O . SER A 1 113 ? 5.955 5.105 24.641 1.00 96.25 113 SER A O 1
ATOM 928 N N . GLU A 1 114 ? 7.849 4.079 25.277 1.00 93.38 114 GLU A N 1
ATOM 929 C CA . GLU A 1 114 ? 7.216 3.258 26.327 1.00 93.38 114 GLU A CA 1
ATOM 930 C C . GLU A 1 114 ? 6.470 4.104 27.373 1.00 93.38 114 GLU A C 1
ATOM 932 O O . GLU A 1 114 ? 5.350 3.764 27.746 1.00 93.38 114 GLU A O 1
ATOM 937 N N . ASP A 1 115 ? 6.993 5.289 27.707 1.00 92.75 115 ASP A N 1
ATOM 938 C CA . ASP A 1 115 ? 6.330 6.279 28.577 1.00 92.75 115 ASP A CA 1
ATOM 939 C C . ASP A 1 115 ? 5.128 6.997 27.929 1.00 92.75 115 ASP A C 1
ATOM 941 O O . ASP A 1 115 ? 4.640 8.002 28.447 1.00 92.75 115 ASP A O 1
ATOM 945 N N . LEU A 1 116 ? 4.684 6.550 26.750 1.00 91.50 116 LEU A N 1
ATOM 946 C CA . LEU A 1 116 ? 3.584 7.128 25.969 1.00 91.50 116 LEU A CA 1
ATOM 947 C C . LEU A 1 116 ? 3.822 8.583 25.512 1.00 91.50 116 LEU A C 1
ATOM 949 O O . LEU A 1 116 ? 2.885 9.294 25.140 1.00 91.50 116 LEU A O 1
ATOM 953 N N . LYS A 1 117 ? 5.087 9.022 25.490 1.00 94.56 117 LYS A N 1
ATOM 954 C CA . LYS A 1 117 ? 5.522 10.342 25.012 1.00 94.56 117 LYS A CA 1
ATOM 955 C C . LYS A 1 117 ? 6.060 10.265 23.581 1.00 94.56 117 LYS A C 1
ATOM 957 O O . LYS A 1 117 ? 6.319 9.199 23.025 1.00 94.56 117 LYS A O 1
ATOM 962 N N . LYS A 1 118 ? 6.271 11.428 22.956 1.00 95.75 118 LYS A N 1
ATOM 963 C CA . LYS A 1 118 ? 6.912 11.490 21.634 1.00 95.75 118 LYS A CA 1
ATOM 964 C C . LYS A 1 118 ? 8.321 10.874 21.684 1.00 95.75 118 LYS A C 1
ATOM 966 O O . LYS A 1 118 ? 9.126 11.368 22.475 1.00 95.75 118 LYS A O 1
ATOM 971 N N . PRO A 1 119 ? 8.652 9.894 20.818 1.00 96.12 119 PRO A N 1
ATOM 972 C CA . PRO A 1 119 ? 9.982 9.287 20.778 1.00 96.12 119 PRO A CA 1
ATOM 973 C C . PRO A 1 119 ? 11.081 10.330 20.557 1.00 96.12 119 PRO A C 1
ATOM 975 O O . PRO A 1 119 ? 10.884 11.290 19.801 1.00 96.12 119 PRO A O 1
ATOM 978 N N . SER A 1 120 ? 12.227 10.158 21.214 1.00 97.31 120 SER A N 1
ATOM 979 C CA . SER A 1 120 ? 13.405 11.008 21.013 1.00 97.31 120 SER A CA 1
ATOM 980 C C . SER A 1 120 ? 14.098 10.689 19.683 1.00 97.31 120 SER A C 1
ATOM 982 O O . SER A 1 120 ? 13.931 9.601 19.137 1.00 97.31 120 SER A O 1
ATOM 984 N N . TRP A 1 121 ? 14.907 11.621 19.169 1.00 97.31 121 TRP A N 1
ATOM 985 C CA . TRP A 1 121 ? 15.704 11.386 17.959 1.00 97.31 121 TRP A CA 1
ATOM 986 C C . TRP A 1 121 ? 16.628 10.176 18.107 1.00 97.31 121 TRP A C 1
ATOM 988 O O . TRP A 1 121 ? 16.631 9.319 17.236 1.00 97.31 121 TRP A O 1
ATOM 998 N N . ALA A 1 122 ? 17.323 10.047 19.241 1.00 97.31 122 ALA A N 1
ATOM 999 C CA . ALA A 1 122 ? 18.199 8.907 19.507 1.00 97.31 122 ALA A CA 1
ATOM 1000 C C . ALA A 1 122 ? 17.446 7.566 19.478 1.00 97.31 122 ALA A C 1
ATOM 1002 O O . ALA A 1 122 ? 17.907 6.615 18.853 1.00 97.31 122 ALA A O 1
ATOM 1003 N N . SER A 1 123 ? 16.259 7.510 20.093 1.00 97.31 123 SER A N 1
ATOM 1004 C CA . SER A 1 123 ? 15.391 6.327 20.067 1.00 97.31 123 SER A CA 1
ATOM 1005 C C . SER A 1 123 ? 14.977 5.970 18.634 1.00 97.31 123 SER A C 1
ATOM 1007 O O . SER A 1 123 ? 15.103 4.818 18.227 1.00 97.31 123 SER A O 1
ATOM 1009 N N . LEU A 1 124 ? 14.561 6.952 17.828 1.00 97.75 124 LEU A N 1
ATOM 1010 C CA . LEU A 1 124 ? 14.169 6.720 16.434 1.00 97.75 124 LEU A CA 1
ATOM 1011 C C . LEU A 1 124 ? 15.347 6.304 15.542 1.00 97.75 124 LEU A C 1
ATOM 1013 O O . LEU A 1 124 ? 15.188 5.399 14.725 1.00 97.75 124 LEU A O 1
ATOM 1017 N N . THR A 1 125 ? 16.521 6.912 15.724 1.00 97.56 125 THR A N 1
ATOM 1018 C CA . THR A 1 125 ? 17.749 6.538 15.009 1.00 97.56 125 THR A CA 1
ATOM 1019 C C . THR A 1 125 ? 18.164 5.115 15.335 1.00 97.56 125 THR A C 1
ATOM 1021 O O . THR A 1 125 ? 18.402 4.331 14.421 1.00 97.56 125 THR A O 1
ATOM 1024 N N . LEU A 1 126 ? 18.179 4.749 16.619 1.00 97.88 126 LEU A N 1
ATOM 1025 C CA . LEU A 1 126 ? 18.498 3.392 17.051 1.00 97.88 126 LEU A CA 1
ATOM 1026 C C . LEU A 1 126 ? 17.498 2.378 16.485 1.00 97.88 126 LEU A C 1
ATOM 1028 O O . LEU A 1 126 ? 17.897 1.351 15.942 1.00 97.88 126 LEU A O 1
ATOM 1032 N N . ARG A 1 127 ? 16.201 2.703 16.541 1.00 97.62 127 ARG A N 1
ATOM 1033 C CA . ARG A 1 127 ? 15.135 1.879 15.961 1.00 97.62 127 ARG A CA 1
ATOM 1034 C C . ARG A 1 127 ? 15.364 1.627 14.474 1.00 97.62 127 ARG A C 1
ATOM 1036 O O . ARG A 1 127 ? 15.261 0.490 14.027 1.00 97.62 127 ARG A O 1
ATOM 1043 N N . TYR A 1 128 ? 15.663 2.680 13.712 1.00 97.12 128 TYR A N 1
ATOM 1044 C CA . TYR A 1 128 ? 15.880 2.571 12.273 1.00 97.12 128 TYR A CA 1
ATOM 1045 C C . TYR A 1 128 ? 17.158 1.795 11.941 1.00 97.12 128 TYR A C 1
ATOM 1047 O O . TYR A 1 128 ? 17.117 0.898 11.106 1.00 97.12 128 TYR A O 1
ATOM 1055 N N . ALA A 1 129 ? 18.268 2.078 12.630 1.00 96.62 129 ALA A N 1
ATOM 1056 C CA . ALA A 1 129 ? 19.533 1.369 12.442 1.00 96.62 129 ALA A CA 1
ATOM 1057 C C . ALA A 1 129 ? 19.374 -0.145 12.660 1.00 96.62 129 ALA A C 1
ATOM 1059 O O . ALA A 1 129 ? 19.824 -0.944 11.843 1.00 96.62 129 ALA A O 1
ATOM 1060 N N . LEU A 1 130 ? 18.664 -0.541 13.720 1.00 96.25 130 LEU A N 1
ATOM 1061 C CA . LEU A 1 130 ? 18.368 -1.944 14.015 1.00 96.25 130 LEU A CA 1
ATOM 1062 C C . LEU A 1 130 ? 17.403 -2.574 13.005 1.00 96.25 130 LEU A C 1
ATOM 1064 O O . LEU A 1 130 ? 17.530 -3.761 12.711 1.00 96.25 130 LEU A O 1
ATOM 1068 N N . TYR A 1 131 ? 16.459 -1.799 12.469 1.00 94.44 131 TYR A N 1
ATOM 1069 C CA . TYR A 1 131 ? 15.545 -2.253 11.421 1.00 94.44 131 TYR A CA 1
ATOM 1070 C C . TYR A 1 131 ? 16.281 -2.582 10.113 1.00 94.44 131 TYR A C 1
ATOM 1072 O O . TYR A 1 131 ? 15.991 -3.603 9.497 1.00 94.44 131 TYR A O 1
ATOM 1080 N N . VAL A 1 132 ? 17.254 -1.761 9.703 1.00 94.69 132 VAL A N 1
ATOM 1081 C CA . VAL A 1 132 ? 18.012 -1.979 8.452 1.00 94.69 132 VAL A CA 1
ATOM 1082 C C . VAL A 1 132 ? 19.208 -2.919 8.608 1.00 94.69 132 VAL A C 1
ATOM 1084 O O . VAL A 1 132 ? 19.756 -3.378 7.607 1.00 94.69 132 VAL A O 1
ATOM 1087 N N . MET A 1 133 ? 19.616 -3.219 9.845 1.00 94.38 133 MET A N 1
ATOM 1088 C CA . MET A 1 133 ? 20.798 -4.030 10.146 1.00 94.38 133 MET A CA 1
ATOM 1089 C C . MET A 1 133 ? 20.814 -5.392 9.429 1.00 94.38 133 MET A C 1
ATOM 1091 O O . MET A 1 133 ? 21.853 -5.693 8.847 1.00 94.38 133 MET A O 1
ATOM 1095 N N . PRO A 1 134 ? 19.729 -6.197 9.383 1.00 93.69 134 PRO A N 1
ATOM 1096 C CA . PRO A 1 134 ? 19.753 -7.472 8.660 1.00 93.69 134 PRO A CA 1
ATOM 1097 C C . PRO A 1 134 ? 20.069 -7.297 7.168 1.00 93.69 134 PRO A C 1
ATOM 1099 O O . PRO A 1 134 ? 20.893 -8.024 6.619 1.00 93.69 134 PRO A O 1
ATOM 1102 N N . THR A 1 135 ? 19.472 -6.292 6.523 1.00 90.62 135 THR A N 1
ATOM 1103 C CA . THR A 1 135 ? 19.711 -5.984 5.106 1.00 90.62 135 THR A CA 1
ATOM 1104 C C . THR A 1 135 ? 21.149 -5.538 4.865 1.00 90.62 135 THR A C 1
ATOM 1106 O O . THR A 1 135 ? 21.782 -5.989 3.914 1.00 90.62 135 THR A O 1
ATOM 1109 N N . LEU A 1 136 ? 21.683 -4.671 5.732 1.00 91.12 136 LEU A N 1
ATOM 1110 C CA . LEU A 1 136 ? 23.072 -4.226 5.631 1.00 91.12 136 LEU A CA 1
ATOM 1111 C C . LEU A 1 136 ? 24.047 -5.380 5.873 1.00 91.12 136 LEU A C 1
ATOM 1113 O O . LEU A 1 136 ? 25.010 -5.509 5.127 1.00 91.12 136 LEU A O 1
ATOM 1117 N N . ALA A 1 137 ? 23.785 -6.241 6.858 1.00 92.38 137 ALA A N 1
ATOM 1118 C CA . ALA A 1 137 ? 24.605 -7.416 7.129 1.00 92.38 137 ALA A CA 1
ATOM 1119 C C . ALA A 1 137 ? 24.672 -8.339 5.905 1.00 92.38 137 ALA A C 1
ATOM 1121 O O . ALA A 1 137 ? 25.768 -8.676 5.470 1.00 92.38 137 ALA A O 1
ATOM 1122 N N . LEU A 1 138 ? 23.524 -8.658 5.293 1.00 90.50 138 LEU A N 1
ATOM 1123 C CA . LEU A 1 138 ? 23.477 -9.464 4.071 1.00 90.50 138 LEU A CA 1
ATOM 1124 C C . LEU A 1 138 ? 24.269 -8.811 2.927 1.00 90.50 138 LEU A C 1
ATOM 1126 O O . LEU A 1 138 ? 25.083 -9.474 2.286 1.00 90.50 138 LEU A O 1
ATOM 1130 N N . LEU A 1 139 ? 24.079 -7.506 2.708 1.00 90.12 139 LEU A N 1
ATOM 1131 C CA . LEU A 1 139 ? 24.790 -6.754 1.674 1.00 90.12 139 LEU A CA 1
ATOM 1132 C C . LEU A 1 139 ? 26.311 -6.774 1.889 1.00 90.12 139 LEU A C 1
ATOM 1134 O O . LEU A 1 139 ? 27.068 -7.005 0.947 1.00 90.12 139 LEU A O 1
ATOM 1138 N N . PHE A 1 140 ? 26.773 -6.545 3.119 1.00 92.19 140 PHE A N 1
ATOM 1139 C CA . PHE A 1 140 ? 28.199 -6.580 3.441 1.00 92.19 140 PHE A CA 1
ATOM 1140 C C . PHE A 1 140 ? 28.775 -7.992 3.324 1.00 92.19 140 PHE A C 1
ATOM 1142 O O . PHE A 1 140 ? 29.870 -8.140 2.789 1.00 92.19 140 PHE A O 1
ATOM 1149 N N . SER A 1 141 ? 28.040 -9.029 3.733 1.00 92.75 141 SER A N 1
ATOM 1150 C CA . SER A 1 141 ? 28.455 -10.423 3.541 1.00 92.75 141 SER A CA 1
ATOM 1151 C C . SER A 1 141 ? 28.617 -10.779 2.062 1.00 92.75 141 SER A C 1
ATOM 1153 O O . SER A 1 141 ? 29.592 -11.436 1.702 1.00 92.75 141 SER A O 1
ATOM 1155 N N . GLN A 1 142 ? 27.721 -10.301 1.194 1.00 90.62 142 GLN A N 1
ATOM 1156 C CA . GLN A 1 142 ? 27.852 -10.476 -0.255 1.00 90.62 142 GLN A CA 1
ATOM 1157 C C . GLN A 1 142 ? 29.077 -9.743 -0.811 1.00 90.62 142 GLN A C 1
ATOM 1159 O O . GLN A 1 142 ? 29.838 -10.305 -1.592 1.00 90.62 142 GLN A O 1
ATOM 1164 N N . LYS A 1 143 ? 29.317 -8.498 -0.380 1.00 89.31 143 LYS A N 1
ATOM 1165 C CA . LYS A 1 143 ? 30.487 -7.717 -0.822 1.00 89.31 143 LYS A CA 1
ATOM 1166 C C . LYS A 1 143 ? 31.816 -8.261 -0.301 1.00 89.31 143 LYS A C 1
ATOM 1168 O O . LYS A 1 143 ? 32.830 -8.096 -0.968 1.00 89.31 143 LYS A O 1
ATOM 1173 N N . ALA A 1 144 ? 31.808 -8.925 0.849 1.00 93.19 144 ALA A N 1
ATOM 1174 C CA . ALA A 1 144 ? 32.962 -9.624 1.402 1.00 93.19 144 ALA A CA 1
ATOM 1175 C C . ALA A 1 144 ? 33.180 -11.022 0.788 1.00 93.19 144 ALA A C 1
ATOM 1177 O O . ALA A 1 144 ? 34.037 -11.759 1.267 1.00 93.19 144 ALA A O 1
ATOM 1178 N N . ASN A 1 145 ? 32.412 -11.400 -0.246 1.00 92.69 145 ASN A N 1
ATOM 1179 C CA . ASN A 1 145 ? 32.430 -12.725 -0.876 1.00 92.69 145 ASN A CA 1
ATOM 1180 C C . ASN A 1 145 ? 32.155 -13.887 0.101 1.00 92.69 145 ASN A C 1
ATOM 1182 O O . ASN A 1 145 ? 32.543 -15.022 -0.160 1.00 92.69 145 ASN A O 1
ATOM 1186 N N . LEU A 1 146 ? 31.480 -13.621 1.227 1.00 93.25 146 LEU A N 1
ATOM 1187 C CA . LEU A 1 146 ? 31.067 -14.654 2.186 1.00 93.25 146 LEU A CA 1
ATOM 1188 C C . LEU A 1 146 ? 29.796 -15.377 1.724 1.00 93.25 146 LEU A C 1
ATOM 1190 O O . LEU A 1 146 ? 29.559 -16.524 2.093 1.00 93.25 146 LEU A O 1
ATOM 1194 N N . ILE A 1 147 ? 28.962 -14.685 0.946 1.00 91.25 147 ILE A N 1
ATOM 1195 C CA . ILE A 1 147 ? 27.710 -15.187 0.378 1.00 91.25 147 ILE A CA 1
ATOM 1196 C C . ILE A 1 147 ? 27.710 -14.839 -1.108 1.00 91.25 147 ILE A C 1
ATOM 1198 O O . ILE A 1 147 ? 27.942 -13.685 -1.464 1.00 91.25 147 ILE A O 1
ATOM 1202 N N . ASP A 1 148 ? 27.418 -15.813 -1.969 1.00 90.44 148 ASP A N 1
ATOM 1203 C CA . ASP A 1 148 ? 27.250 -15.559 -3.401 1.00 90.44 148 ASP A CA 1
ATOM 1204 C C . ASP A 1 148 ? 26.047 -14.620 -3.631 1.00 90.44 148 ASP A C 1
ATOM 1206 O O . ASP A 1 148 ? 24.918 -14.984 -3.275 1.00 90.44 148 ASP A O 1
ATOM 1210 N N . PRO A 1 149 ? 26.240 -13.423 -4.222 1.00 84.44 149 PRO A N 1
ATOM 1211 C CA . PRO A 1 149 ? 25.142 -12.503 -4.510 1.00 84.44 149 PRO A CA 1
ATOM 1212 C C . PRO A 1 149 ? 24.084 -13.106 -5.447 1.00 84.44 149 PRO A C 1
ATOM 1214 O O . PRO A 1 149 ? 22.918 -12.715 -5.367 1.00 84.44 149 PRO A O 1
ATOM 1217 N N . ASN A 1 150 ? 24.455 -14.083 -6.282 1.00 86.50 150 ASN A N 1
ATOM 1218 C CA . ASN A 1 150 ? 23.545 -14.756 -7.210 1.00 86.50 150 ASN A CA 1
ATOM 1219 C C . ASN A 1 150 ? 22.694 -15.844 -6.542 1.00 86.50 150 ASN A C 1
ATOM 1221 O O . ASN A 1 150 ? 21.757 -16.359 -7.159 1.00 86.50 150 ASN A O 1
ATOM 1225 N N . ASN A 1 151 ? 22.962 -16.179 -5.276 1.00 90.00 151 ASN A N 1
ATOM 1226 C CA . ASN A 1 151 ? 22.161 -17.137 -4.523 1.00 90.00 151 ASN A CA 1
ATOM 1227 C C . ASN A 1 151 ? 20.841 -16.499 -4.055 1.00 90.00 151 ASN A C 1
ATOM 1229 O O . ASN A 1 151 ? 20.633 -16.161 -2.885 1.00 90.00 151 ASN A O 1
ATOM 1233 N N . THR A 1 152 ? 19.928 -16.330 -5.010 1.00 85.56 152 THR A N 1
ATOM 1234 C CA . THR A 1 152 ? 18.593 -15.757 -4.799 1.00 85.56 152 THR A CA 1
ATOM 1235 C C . THR A 1 152 ? 17.814 -16.503 -3.716 1.00 85.56 152 THR A C 1
ATOM 1237 O O . THR A 1 152 ? 17.170 -15.867 -2.881 1.00 85.56 152 THR A O 1
ATOM 1240 N N . THR A 1 153 ? 17.927 -17.834 -3.658 1.00 88.25 153 THR A N 1
ATOM 1241 C CA . THR A 1 153 ? 17.275 -18.671 -2.644 1.00 88.25 153 THR A CA 1
ATOM 1242 C C . THR A 1 153 ? 17.723 -18.313 -1.230 1.00 88.25 153 THR A C 1
ATOM 1244 O O . THR A 1 153 ? 16.877 -18.180 -0.343 1.00 88.25 153 THR A O 1
ATOM 1247 N N . LEU A 1 154 ? 19.024 -18.108 -1.006 1.00 87.62 154 LEU A N 1
ATOM 1248 C CA . LEU A 1 154 ? 19.550 -17.717 0.303 1.00 87.62 154 LEU A CA 1
ATOM 1249 C C . LEU A 1 154 ? 19.074 -16.314 0.693 1.00 87.62 154 LEU A C 1
ATOM 1251 O O . LEU A 1 154 ? 18.589 -16.131 1.809 1.00 87.62 154 LEU A O 1
ATOM 1255 N N . ASN A 1 155 ? 19.121 -15.348 -0.227 1.00 84.12 155 ASN A N 1
ATOM 1256 C CA . ASN A 1 155 ? 18.661 -13.975 0.027 1.00 84.12 155 ASN A CA 1
ATOM 1257 C C . ASN A 1 155 ? 17.171 -13.921 0.407 1.00 84.12 155 ASN A C 1
ATOM 1259 O O . ASN A 1 155 ? 16.778 -13.227 1.354 1.00 84.12 155 ASN A O 1
ATOM 1263 N N . ILE A 1 156 ? 16.342 -14.687 -0.311 1.00 84.75 156 ILE A N 1
ATOM 1264 C CA . ILE A 1 156 ? 14.911 -14.834 -0.022 1.00 84.75 156 ILE A CA 1
ATOM 1265 C C . ILE A 1 156 ? 14.721 -15.494 1.344 1.00 84.75 156 ILE A C 1
ATOM 1267 O O . ILE A 1 156 ? 13.947 -14.993 2.158 1.00 84.75 156 ILE A O 1
ATOM 1271 N N . SER A 1 157 ? 15.456 -16.572 1.627 1.00 86.25 157 SER A N 1
ATOM 1272 C CA . SER A 1 157 ? 15.362 -17.304 2.895 1.00 86.25 157 SER A CA 1
ATOM 1273 C C . SER A 1 157 ? 15.758 -16.432 4.088 1.00 86.25 157 SER A C 1
ATOM 1275 O O . SER A 1 157 ? 15.040 -16.391 5.083 1.00 86.25 157 SER A O 1
ATOM 1277 N N . PHE A 1 158 ? 16.845 -15.666 3.980 1.00 89.69 158 PHE A N 1
ATOM 1278 C CA . PHE A 1 158 ? 17.291 -14.737 5.019 1.00 89.69 158 PHE A CA 1
ATOM 1279 C C . PHE A 1 158 ? 16.243 -13.652 5.305 1.00 89.69 158 PHE A C 1
ATOM 1281 O O . PHE A 1 158 ? 15.910 -13.373 6.462 1.00 89.69 158 PHE A O 1
ATOM 1288 N N . SER A 1 159 ? 15.668 -13.077 4.246 1.00 87.62 159 SER A N 1
ATOM 1289 C CA . SER A 1 159 ? 14.599 -12.079 4.358 1.00 87.62 159 SER A CA 1
ATOM 1290 C C . SER A 1 159 ? 13.332 -12.676 4.981 1.00 87.62 159 SER A C 1
ATOM 1292 O O . SER A 1 159 ? 12.719 -12.059 5.854 1.00 87.62 159 SER A O 1
ATOM 1294 N N . ALA A 1 160 ? 12.966 -13.899 4.588 1.00 83.75 160 ALA A N 1
ATOM 1295 C CA . ALA A 1 160 ? 11.816 -14.620 5.122 1.00 83.75 160 ALA A CA 1
ATOM 1296 C C . ALA A 1 160 ? 11.986 -14.955 6.610 1.00 83.75 160 ALA A C 1
ATOM 1298 O O . ALA A 1 160 ? 11.065 -14.727 7.392 1.00 83.75 160 ALA A O 1
ATOM 1299 N N . ILE A 1 161 ? 13.167 -15.428 7.021 1.00 88.94 161 ILE A N 1
ATOM 1300 C CA . ILE A 1 161 ? 13.490 -15.702 8.428 1.00 88.94 161 ILE A CA 1
ATOM 1301 C C . ILE A 1 161 ? 13.429 -14.410 9.244 1.00 88.94 161 ILE A C 1
ATOM 1303 O O . ILE A 1 161 ? 12.798 -14.385 10.299 1.00 88.94 161 ILE A O 1
ATOM 1307 N N . THR A 1 162 ? 14.011 -13.318 8.740 1.00 90.56 162 THR A N 1
ATOM 1308 C CA . THR A 1 162 ? 13.950 -12.008 9.406 1.00 90.56 162 THR A CA 1
ATOM 1309 C C . THR A 1 162 ? 12.499 -11.565 9.611 1.00 90.56 162 THR A C 1
ATOM 1311 O O . THR A 1 162 ? 12.106 -11.207 10.722 1.00 90.56 162 THR A O 1
ATOM 1314 N N . ALA A 1 163 ? 11.667 -11.647 8.569 1.00 87.88 163 ALA A N 1
ATOM 1315 C CA . ALA A 1 163 ? 10.246 -11.324 8.663 1.00 87.88 163 ALA A CA 1
ATOM 1316 C C . ALA A 1 163 ? 9.501 -12.241 9.649 1.00 87.88 163 ALA A C 1
ATOM 1318 O O . ALA A 1 163 ? 8.704 -11.753 10.452 1.00 87.88 163 ALA A O 1
ATOM 1319 N N . LEU A 1 164 ? 9.784 -13.547 9.636 1.00 85.62 164 LEU A N 1
ATOM 1320 C CA . LEU A 1 164 ? 9.190 -14.520 10.550 1.00 85.62 164 LEU A CA 1
ATOM 1321 C C . LEU A 1 164 ? 9.527 -14.196 12.009 1.00 85.62 164 LEU A C 1
ATOM 1323 O O . LEU A 1 164 ? 8.623 -14.164 12.842 1.00 85.62 164 LEU A O 1
ATOM 1327 N N . VAL A 1 165 ? 10.791 -13.890 12.315 1.00 92.00 165 VAL A N 1
ATOM 1328 C CA . VAL A 1 165 ? 11.220 -13.476 13.661 1.00 92.00 165 VAL A CA 1
ATOM 1329 C C . VAL A 1 165 ? 10.446 -12.238 14.108 1.00 92.00 165 VAL A C 1
ATOM 1331 O O . VAL A 1 165 ? 9.892 -12.225 15.206 1.00 92.00 165 VAL A O 1
ATOM 1334 N N . LEU A 1 166 ? 10.321 -11.220 13.251 1.00 92.12 166 LEU A N 1
ATOM 1335 C CA . LEU A 1 166 ? 9.552 -10.013 13.572 1.00 92.12 166 LEU A CA 1
ATOM 1336 C C . LEU A 1 166 ? 8.073 -10.316 13.847 1.00 92.12 166 LEU A C 1
ATOM 1338 O O . LEU A 1 166 ? 7.510 -9.796 14.812 1.00 92.12 166 LEU A O 1
ATOM 1342 N N . ILE A 1 167 ? 7.449 -11.166 13.029 1.00 85.88 167 ILE A N 1
ATOM 1343 C CA . ILE A 1 167 ? 6.052 -11.586 13.197 1.00 85.88 167 ILE A CA 1
ATOM 1344 C C . ILE A 1 167 ? 5.870 -12.324 14.524 1.00 85.88 167 ILE A C 1
ATOM 1346 O O . ILE A 1 167 ? 4.966 -11.979 15.288 1.00 85.88 167 ILE A O 1
ATOM 1350 N N . LEU A 1 168 ? 6.737 -13.297 14.816 1.00 83.75 168 LEU A N 1
ATOM 1351 C CA . LEU A 1 168 ? 6.695 -14.072 16.054 1.00 83.75 168 LEU A CA 1
ATOM 1352 C C . LEU A 1 168 ? 6.884 -13.171 17.275 1.00 83.75 168 LEU A C 1
ATOM 1354 O O . LEU A 1 168 ? 6.111 -13.270 18.222 1.00 83.75 168 LEU A O 1
ATOM 1358 N N . MET A 1 169 ? 7.830 -12.230 17.242 1.00 94.00 169 MET A N 1
ATOM 1359 C CA . MET A 1 169 ? 8.017 -11.277 18.340 1.00 94.00 169 MET A CA 1
ATOM 1360 C C . MET A 1 169 ? 6.773 -10.418 18.577 1.00 94.00 169 MET A C 1
ATOM 1362 O O . MET A 1 169 ? 6.320 -10.285 19.713 1.00 94.00 169 MET A O 1
ATOM 1366 N N . ILE A 1 170 ? 6.159 -9.878 17.523 1.00 91.38 170 ILE A N 1
ATOM 1367 C CA . ILE A 1 170 ? 4.926 -9.088 17.660 1.00 91.38 170 ILE A CA 1
ATOM 1368 C C . ILE A 1 170 ? 3.773 -9.953 18.194 1.00 91.38 170 ILE A C 1
ATOM 1370 O O . ILE A 1 170 ? 2.948 -9.458 18.961 1.00 91.38 170 ILE A O 1
ATOM 1374 N N . ALA A 1 171 ? 3.685 -11.219 17.783 1.00 84.62 171 ALA A N 1
ATOM 1375 C CA . ALA A 1 171 ? 2.615 -12.125 18.194 1.00 84.62 171 ALA A CA 1
ATOM 1376 C C . ALA A 1 171 ? 2.759 -12.601 19.649 1.00 84.62 171 ALA A C 1
ATOM 1378 O O . ALA A 1 171 ? 1.757 -12.700 20.354 1.00 84.62 171 ALA A O 1
ATOM 1379 N N . LEU A 1 172 ? 3.986 -12.882 20.093 1.00 87.88 172 LEU A N 1
ATOM 1380 C CA . LEU A 1 172 ? 4.264 -13.527 21.380 1.00 87.88 172 LEU A CA 1
ATOM 1381 C C . LEU A 1 172 ? 4.540 -12.538 22.520 1.00 87.88 172 LEU A C 1
ATOM 1383 O O . LEU A 1 172 ? 4.452 -12.904 23.689 1.00 87.88 172 LEU A O 1
ATOM 1387 N N . THR A 1 173 ? 4.877 -11.282 22.220 1.00 92.31 173 THR A N 1
ATOM 1388 C CA . THR A 1 173 ? 5.226 -10.302 23.259 1.00 92.31 173 THR A CA 1
ATOM 1389 C C . THR A 1 173 ? 3.998 -9.557 23.779 1.00 92.31 173 THR A C 1
ATOM 1391 O O . THR A 1 173 ? 3.117 -9.145 23.023 1.00 92.31 173 THR A O 1
ATOM 1394 N N . LYS A 1 174 ? 3.963 -9.299 25.093 1.00 89.56 174 LYS A N 1
ATOM 1395 C CA . LYS A 1 174 ? 2.840 -8.621 25.772 1.00 89.56 174 LYS A CA 1
ATOM 1396 C C . LYS A 1 174 ? 2.506 -7.251 25.164 1.00 89.56 174 LYS A C 1
ATOM 1398 O O . LYS A 1 174 ? 1.337 -6.906 24.993 1.00 89.56 174 LYS A O 1
ATOM 1403 N N . HIS A 1 175 ? 3.538 -6.487 24.809 1.00 91.62 175 HIS A N 1
ATOM 1404 C CA . HIS A 1 175 ? 3.420 -5.161 24.193 1.00 91.62 175 HIS A CA 1
ATOM 1405 C C . HIS A 1 175 ? 3.454 -5.205 22.653 1.00 91.62 175 HIS A C 1
ATOM 1407 O O . HIS A 1 175 ? 3.493 -4.161 21.995 1.00 91.62 175 HIS A O 1
ATOM 1413 N N . LYS A 1 176 ? 3.429 -6.412 22.068 1.00 93.44 176 LYS A N 1
ATOM 1414 C CA . LYS A 1 176 ? 3.487 -6.683 20.626 1.00 93.44 176 LYS A CA 1
ATOM 1415 C C . LYS A 1 176 ? 4.667 -6.000 19.930 1.00 93.44 176 LYS A C 1
ATOM 1417 O O . LYS A 1 176 ? 4.522 -5.465 18.834 1.00 93.44 176 LYS A O 1
ATOM 1422 N N . GLN A 1 177 ? 5.814 -5.936 20.596 1.00 94.75 177 GLN A N 1
ATOM 1423 C CA . GLN A 1 177 ? 7.024 -5.260 20.134 1.00 94.75 177 GLN A CA 1
ATOM 1424 C C . GLN A 1 177 ? 7.904 -6.197 19.298 1.00 94.75 177 GLN A C 1
ATOM 1426 O O . GLN A 1 177 ? 7.918 -7.409 19.485 1.00 94.75 177 GLN A O 1
ATOM 1431 N N . THR A 1 178 ? 8.665 -5.606 18.383 1.00 95.69 178 THR A N 1
ATOM 1432 C CA . THR A 1 178 ? 9.799 -6.252 17.702 1.00 95.69 178 THR A CA 1
ATOM 1433 C C . THR A 1 178 ? 11.097 -6.037 18.488 1.00 95.69 178 THR A C 1
ATOM 1435 O O . THR A 1 178 ? 11.119 -5.236 19.424 1.00 95.69 178 THR A O 1
ATOM 1438 N N . TYR A 1 179 ? 12.204 -6.680 18.093 1.00 95.75 179 TYR A N 1
ATOM 1439 C CA . TYR A 1 179 ? 13.500 -6.466 18.757 1.00 95.75 179 TYR A CA 1
ATOM 1440 C C . TYR A 1 179 ? 13.944 -5.000 18.688 1.00 95.75 179 TYR A C 1
ATOM 1442 O O . TYR A 1 179 ? 14.378 -4.434 19.690 1.00 95.75 179 TYR A O 1
ATOM 1450 N N . TYR A 1 180 ? 13.775 -4.350 17.532 1.00 95.94 180 TYR A N 1
ATOM 1451 C CA . TYR A 1 180 ? 14.165 -2.952 17.366 1.00 95.94 180 TYR A CA 1
ATOM 1452 C C . TYR A 1 180 ? 13.244 -2.001 18.133 1.00 95.94 180 TYR A C 1
ATOM 1454 O O . TYR A 1 180 ? 13.698 -0.949 18.573 1.00 95.94 180 TYR A O 1
ATOM 1462 N N . ASP A 1 181 ? 11.973 -2.361 18.340 1.00 96.75 181 ASP A N 1
ATOM 1463 C CA . ASP A 1 181 ? 11.069 -1.572 19.178 1.00 96.75 181 ASP A CA 1
ATOM 1464 C C . ASP A 1 181 ? 11.505 -1.608 20.650 1.00 96.75 181 ASP A C 1
ATOM 1466 O O . ASP A 1 181 ? 11.549 -0.554 21.283 1.00 96.75 181 ASP A O 1
ATOM 1470 N N . MET A 1 182 ? 11.862 -2.792 21.164 1.00 96.81 182 MET A N 1
ATOM 1471 C CA . MET A 1 182 ? 12.301 -2.994 22.552 1.00 96.81 182 MET A CA 1
ATOM 1472 C C . MET A 1 182 ? 13.606 -2.258 22.850 1.00 96.81 182 MET A C 1
ATOM 1474 O O . MET A 1 182 ? 13.686 -1.489 23.803 1.00 96.81 182 MET A O 1
ATOM 1478 N N . VAL A 1 183 ? 14.624 -2.438 22.002 1.00 97.12 183 VAL A N 1
ATOM 1479 C CA . VAL A 1 183 ? 15.928 -1.785 22.195 1.00 97.12 183 VAL A CA 1
ATOM 1480 C C . VAL A 1 183 ? 15.798 -0.262 22.092 1.00 97.12 183 VAL A C 1
ATOM 1482 O O . VAL A 1 183 ? 16.419 0.473 22.857 1.00 97.12 183 VAL A O 1
ATOM 1485 N N . ALA A 1 184 ? 14.934 0.228 21.199 1.00 96.88 184 ALA A N 1
ATOM 1486 C CA . ALA A 1 184 ? 14.651 1.653 21.070 1.00 96.88 184 ALA A CA 1
ATOM 1487 C C . ALA A 1 184 ? 13.686 2.209 22.132 1.00 96.88 184 ALA A C 1
ATOM 1489 O O . ALA A 1 184 ? 13.440 3.419 22.127 1.00 96.88 184 ALA A O 1
ATOM 1490 N N . LYS A 1 185 ? 13.122 1.373 23.015 1.00 97.31 185 LYS A N 1
ATOM 1491 C CA . LYS A 1 185 ? 12.087 1.742 23.999 1.00 97.31 185 LYS A CA 1
ATOM 1492 C C . LYS A 1 185 ? 10.877 2.427 23.362 1.00 97.31 185 LYS A C 1
ATOM 1494 O O . LYS A 1 185 ? 10.407 3.484 23.798 1.00 97.31 185 LYS A O 1
ATOM 1499 N N . THR A 1 186 ? 10.387 1.835 22.276 1.00 96.88 186 THR A N 1
ATOM 1500 C CA . THR A 1 186 ? 9.216 2.307 21.531 1.00 96.88 186 THR A CA 1
ATOM 1501 C C . THR A 1 186 ? 8.120 1.256 21.485 1.00 96.88 186 THR A C 1
ATOM 1503 O O . THR A 1 186 ? 8.370 0.054 21.511 1.00 96.88 186 THR A O 1
ATOM 1506 N N . VAL A 1 187 ? 6.877 1.712 21.382 1.00 96.62 187 VAL A N 1
ATOM 1507 C CA . VAL A 1 187 ? 5.692 0.865 21.240 1.00 96.62 187 VAL A CA 1
ATOM 1508 C C . VAL A 1 187 ? 4.787 1.419 20.147 1.00 96.62 187 VAL A C 1
ATOM 1510 O O . VAL A 1 187 ? 4.666 2.633 19.965 1.00 96.62 187 VAL A O 1
ATOM 1513 N N . VAL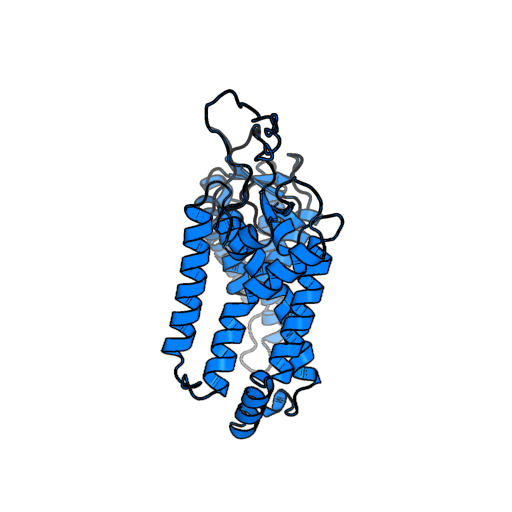 A 1 188 ? 4.126 0.524 19.408 1.00 96.62 188 VAL A N 1
ATOM 1514 C CA . VAL A 1 188 ? 3.097 0.912 18.436 1.00 96.62 188 VAL A CA 1
ATOM 1515 C C . VAL A 1 188 ? 1.731 0.699 19.060 1.00 96.62 188 VAL A C 1
ATOM 1517 O O . VAL A 1 188 ? 1.309 -0.433 19.314 1.00 96.62 188 VAL A O 1
ATOM 1520 N N . LEU A 1 189 ? 1.032 1.803 19.275 1.00 94.62 189 LEU A N 1
ATOM 1521 C CA . LEU A 1 189 ? -0.323 1.803 19.795 1.00 94.62 189 LEU A CA 1
ATOM 1522 C C . LEU A 1 189 ? -1.315 1.781 18.647 1.00 94.62 189 LEU A C 1
ATOM 1524 O O . LEU A 1 189 ? -1.122 2.459 17.636 1.00 94.62 189 LEU A O 1
ATOM 1528 N N . GLN A 1 190 ? -2.402 1.049 18.832 1.00 91.00 190 GLN A N 1
ATOM 1529 C CA . GLN A 1 190 ? -3.595 1.204 18.013 1.00 91.00 190 GLN A CA 1
ATOM 1530 C C . GLN A 1 190 ? -4.578 2.135 18.715 1.00 91.00 190 GLN A C 1
ATOM 1532 O O . GLN A 1 190 ? -4.624 2.187 19.945 1.00 91.00 190 GLN A O 1
ATOM 1537 N N . LYS A 1 191 ? -5.368 2.887 17.944 1.00 82.75 191 LYS A N 1
ATOM 1538 C CA . LYS A 1 191 ? -6.505 3.599 18.532 1.00 82.75 191 LYS A CA 1
ATOM 1539 C C . LYS A 1 191 ? -7.446 2.585 19.197 1.00 82.75 191 LYS A C 1
ATOM 1541 O O . LYS A 1 191 ? -7.617 1.490 18.654 1.00 82.75 191 LYS A O 1
ATOM 1546 N N . PRO A 1 192 ? -8.040 2.931 20.352 1.00 71.31 192 PRO A N 1
ATOM 1547 C CA . PRO A 1 192 ? -9.027 2.072 20.980 1.00 71.31 192 PRO A CA 1
ATOM 1548 C C . PRO A 1 192 ? -10.169 1.826 19.995 1.00 71.31 192 PRO A C 1
ATOM 1550 O O . PRO A 1 192 ? -10.671 2.758 19.355 1.00 71.31 192 PRO A O 1
ATOM 1553 N N . LYS A 1 193 ? -10.552 0.555 19.868 1.00 64.75 193 LYS A N 1
ATOM 1554 C CA . LYS A 1 193 ? -11.726 0.142 19.106 1.00 64.75 193 LYS A CA 1
ATOM 1555 C C . LYS A 1 193 ? -12.921 0.833 19.765 1.00 64.75 193 LYS A C 1
ATOM 1557 O O . LYS A 1 193 ? -13.160 0.615 20.949 1.00 64.75 193 LYS A O 1
ATOM 1562 N N . LYS A 1 194 ? -13.624 1.723 19.050 1.00 60.56 194 LYS A N 1
ATOM 1563 C CA . LYS A 1 194 ? -14.860 2.326 19.580 1.00 60.56 194 LYS A CA 1
ATOM 1564 C C . LYS A 1 194 ? -15.818 1.178 19.909 1.00 60.56 194 LYS A C 1
ATOM 1566 O O . LYS A 1 194 ? -16.215 0.465 18.991 1.00 60.56 194 LYS A O 1
ATOM 1571 N N . ALA A 1 195 ? -16.104 1.001 21.197 1.00 54.09 195 ALA A N 1
ATOM 1572 C CA . ALA A 1 195 ? -16.877 -0.117 21.726 1.00 54.09 195 ALA A CA 1
ATOM 1573 C C . ALA A 1 195 ? -18.327 -0.111 21.221 1.00 54.09 195 ALA A C 1
ATOM 1575 O O . ALA A 1 195 ? -18.862 -1.165 20.909 1.00 54.09 195 ALA A O 1
ATOM 1576 N N . ASP A 1 196 ? -18.896 1.071 20.979 1.00 57.72 196 ASP A N 1
ATOM 1577 C CA . ASP A 1 196 ? -20.321 1.204 20.675 1.00 57.72 196 ASP A CA 1
ATOM 1578 C C . ASP A 1 196 ? -20.537 1.709 19.248 1.00 57.72 196 ASP A C 1
ATOM 1580 O O . ASP A 1 196 ? -20.864 2.869 18.994 1.00 57.72 196 ASP A O 1
ATOM 1584 N N . SER A 1 197 ? -20.299 0.838 18.270 1.00 65.19 197 SER A N 1
ATOM 1585 C CA . SER A 1 197 ? -20.929 1.018 16.964 1.00 65.19 197 SER A CA 1
ATOM 1586 C C . SER A 1 197 ? -22.259 0.273 17.014 1.00 65.19 197 SER A C 1
ATOM 1588 O O . SER A 1 197 ? -22.217 -0.952 17.099 1.00 65.19 197 SER A O 1
ATOM 1590 N N . PRO A 1 198 ? -23.426 0.934 16.873 1.00 78.69 198 PRO A N 1
ATOM 1591 C CA . PRO A 1 198 ? -24.714 0.232 16.789 1.00 78.69 198 PRO A CA 1
ATOM 1592 C C . PRO A 1 198 ? -24.839 -0.616 15.508 1.00 78.69 198 PRO A C 1
ATOM 1594 O O . PRO A 1 198 ? -25.877 -1.208 15.233 1.00 78.69 198 PRO A O 1
ATOM 1597 N N . PHE A 1 199 ? -23.781 -0.659 14.696 1.00 85.06 199 PHE A N 1
ATOM 1598 C CA . PHE A 1 199 ? -23.721 -1.346 13.423 1.00 85.06 199 PHE A CA 1
ATOM 1599 C C . PHE A 1 199 ? -22.651 -2.431 13.424 1.00 85.06 199 PHE A C 1
ATOM 1601 O O . PHE A 1 199 ? -21.492 -2.176 13.770 1.00 85.06 199 PHE A O 1
ATOM 1608 N N . VAL A 1 200 ? -23.029 -3.601 12.909 1.00 89.06 200 VAL A N 1
ATOM 1609 C CA . VAL A 1 200 ? -22.103 -4.661 12.510 1.00 89.06 200 VAL A CA 1
ATOM 1610 C C . VAL A 1 200 ? -21.534 -4.312 11.135 1.00 89.06 200 VAL A C 1
ATOM 1612 O O . VAL A 1 200 ? -22.275 -4.114 10.176 1.00 89.06 200 VAL A O 1
ATOM 1615 N N . TYR A 1 201 ? -20.209 -4.202 11.019 1.00 91.31 201 TYR A N 1
ATOM 1616 C CA . TYR A 1 201 ? -19.559 -3.860 9.750 1.00 91.31 201 TYR A CA 1
ATOM 1617 C C . TYR A 1 201 ? -19.445 -5.073 8.822 1.00 91.31 201 TYR A C 1
ATOM 1619 O O . TYR A 1 201 ? -18.975 -6.142 9.232 1.00 91.31 201 TYR A O 1
ATOM 1627 N N . ALA A 1 202 ? -19.772 -4.871 7.544 1.00 91.81 202 ALA A N 1
ATOM 1628 C CA . ALA A 1 202 ? -19.695 -5.907 6.519 1.00 91.81 202 ALA A CA 1
ATOM 1629 C C . ALA A 1 202 ? -18.241 -6.335 6.264 1.00 91.81 202 ALA A C 1
ATOM 1631 O O . ALA A 1 202 ? -17.379 -5.497 5.972 1.00 91.81 202 ALA A O 1
ATOM 1632 N N . GLY A 1 203 ? -17.980 -7.640 6.369 1.00 89.50 203 GLY A N 1
ATOM 1633 C CA . GLY A 1 203 ? -16.667 -8.240 6.132 1.00 89.50 203 GLY A CA 1
ATOM 1634 C C . GLY A 1 203 ? -16.304 -8.394 4.657 1.00 89.50 203 GLY A C 1
ATOM 1635 O O . GLY A 1 203 ? -17.080 -8.057 3.761 1.00 89.50 203 GLY A O 1
ATOM 1636 N N . LEU A 1 204 ? -15.103 -8.925 4.404 1.00 90.25 204 LEU A N 1
ATOM 1637 C CA . LEU A 1 204 ? -14.613 -9.132 3.041 1.00 90.25 204 LEU A CA 1
ATOM 1638 C C . LEU A 1 204 ? -15.533 -10.062 2.246 1.00 90.25 204 LEU A C 1
ATOM 1640 O O . LEU A 1 204 ? -15.849 -9.754 1.103 1.00 90.25 204 LEU A O 1
ATOM 1644 N N . ARG A 1 205 ? -16.004 -11.155 2.861 1.00 89.94 205 ARG A N 1
ATOM 1645 C CA . ARG A 1 205 ? -16.873 -12.140 2.203 1.00 89.94 205 ARG A CA 1
ATOM 1646 C C . ARG A 1 205 ? -18.150 -11.495 1.664 1.00 89.94 205 ARG A C 1
ATOM 1648 O O . ARG A 1 205 ? -18.423 -11.640 0.481 1.00 89.94 205 ARG A O 1
ATOM 1655 N N . GLN A 1 206 ? -18.885 -10.762 2.505 1.00 92.50 206 GLN A N 1
ATOM 1656 C CA . GLN A 1 206 ? -20.137 -10.100 2.122 1.00 92.50 206 GLN A CA 1
ATOM 1657 C C . GLN A 1 206 ? -19.914 -9.051 1.025 1.00 92.50 206 GLN A C 1
ATOM 1659 O O . GLN A 1 206 ? -20.729 -8.904 0.116 1.00 92.50 206 GLN A O 1
ATOM 1664 N N . ARG A 1 207 ? -18.805 -8.306 1.098 1.00 92.56 207 ARG A N 1
ATOM 1665 C CA . ARG A 1 207 ? -18.457 -7.290 0.095 1.00 92.56 207 ARG A CA 1
ATOM 1666 C C . ARG A 1 207 ? -18.065 -7.922 -1.238 1.00 92.56 207 ARG A C 1
ATOM 1668 O O . ARG A 1 207 ? -18.513 -7.449 -2.276 1.00 92.56 207 ARG A O 1
ATOM 1675 N N . PHE A 1 208 ? -17.272 -8.992 -1.209 1.00 91.00 208 PHE A N 1
ATOM 1676 C CA . PHE A 1 208 ? -16.860 -9.725 -2.402 1.00 91.00 208 PHE A CA 1
ATOM 1677 C C . PHE A 1 208 ? -18.059 -10.376 -3.097 1.00 91.00 208 PHE A C 1
ATOM 1679 O O . PHE A 1 208 ? -18.239 -10.174 -4.295 1.00 91.00 208 PHE A O 1
ATOM 1686 N N . SER A 1 209 ? -18.920 -11.082 -2.354 1.00 91.75 209 SER A N 1
ATOM 1687 C CA . SER A 1 209 ? -20.131 -11.691 -2.917 1.00 91.75 209 SER A CA 1
ATOM 1688 C C . SER A 1 209 ? -21.085 -10.645 -3.495 1.00 91.75 209 SER A C 1
ATOM 1690 O O . SER A 1 209 ? -21.640 -10.857 -4.569 1.00 91.75 209 SER A O 1
ATOM 1692 N N . SER A 1 210 ? -21.238 -9.493 -2.833 1.00 94.75 210 SER A N 1
ATOM 1693 C CA . SER A 1 210 ? -22.045 -8.385 -3.361 1.00 94.75 210 SER A CA 1
ATOM 1694 C C . SER A 1 210 ? -21.466 -7.840 -4.663 1.00 94.75 210 SER A C 1
ATOM 1696 O O . SER A 1 210 ? -22.188 -7.734 -5.648 1.00 94.75 210 SER A O 1
ATOM 1698 N N . ASN A 1 211 ? -20.158 -7.567 -4.691 1.00 92.06 211 ASN A N 1
ATOM 1699 C CA . ASN A 1 211 ? -19.478 -7.058 -5.879 1.00 92.06 211 ASN A CA 1
ATOM 1700 C C . ASN A 1 211 ? -19.543 -8.048 -7.050 1.00 92.06 211 ASN A C 1
ATOM 1702 O O . ASN A 1 211 ? -19.735 -7.634 -8.188 1.00 92.06 211 ASN A O 1
ATOM 1706 N N . PHE A 1 212 ? -19.426 -9.351 -6.781 1.00 93.06 212 PHE A N 1
ATOM 1707 C CA . PHE A 1 212 ? -19.574 -10.396 -7.792 1.00 93.06 212 PHE A CA 1
ATOM 1708 C C . PHE A 1 212 ? -20.979 -10.391 -8.410 1.00 93.06 212 PHE A C 1
ATOM 1710 O O . PHE A 1 212 ? -21.113 -10.325 -9.629 1.00 93.06 212 PHE A O 1
ATOM 1717 N N . LEU A 1 213 ? -22.028 -10.377 -7.580 1.00 95.94 213 LEU A N 1
ATOM 1718 C CA . LEU A 1 213 ? -23.417 -10.325 -8.051 1.00 95.94 213 LEU A CA 1
ATOM 1719 C C . LEU A 1 213 ? -23.712 -9.043 -8.838 1.00 95.94 213 LEU A C 1
ATOM 1721 O O . LEU A 1 213 ? -24.330 -9.096 -9.898 1.00 95.94 213 LEU A O 1
ATOM 1725 N N . ASP A 1 214 ? -23.238 -7.897 -8.355 1.00 96.12 214 ASP A N 1
ATOM 1726 C CA . ASP A 1 214 ? -23.393 -6.626 -9.063 1.00 96.12 214 ASP A CA 1
ATOM 1727 C C . ASP A 1 214 ? -22.644 -6.612 -10.397 1.00 96.12 214 ASP A C 1
ATOM 1729 O O . ASP A 1 214 ? -23.138 -6.050 -11.370 1.00 96.12 214 ASP A O 1
ATOM 1733 N N . THR A 1 215 ? -21.489 -7.277 -10.474 1.00 94.38 215 THR A N 1
ATOM 1734 C CA . THR A 1 215 ? -20.739 -7.427 -11.725 1.00 94.38 215 THR A CA 1
ATOM 1735 C C . THR A 1 215 ? -21.546 -8.210 -12.760 1.00 94.38 215 THR A C 1
ATOM 1737 O O . THR A 1 215 ? -21.579 -7.807 -13.917 1.00 94.38 215 THR A O 1
ATOM 1740 N N . LEU A 1 216 ? -22.274 -9.261 -12.363 1.00 96.56 216 LEU A N 1
ATOM 1741 C CA . LEU A 1 216 ? -23.175 -9.982 -13.274 1.00 96.56 216 LEU A CA 1
ATOM 1742 C C . LEU A 1 216 ? -24.294 -9.075 -13.806 1.00 96.56 216 LEU A C 1
ATOM 1744 O O . LEU A 1 216 ? -24.566 -9.073 -15.005 1.00 96.56 216 LEU A O 1
ATOM 1748 N N . VAL A 1 217 ? -24.903 -8.256 -12.940 1.00 96.88 217 VAL A N 1
ATOM 1749 C CA . VAL A 1 217 ? -25.925 -7.275 -13.350 1.00 96.88 217 VAL A CA 1
ATOM 1750 C C . VAL A 1 217 ? -25.342 -6.269 -14.345 1.00 96.88 217 VAL A C 1
ATOM 1752 O O . VAL A 1 217 ? -25.945 -5.992 -15.380 1.00 96.88 217 VAL A O 1
ATOM 1755 N N . ILE A 1 218 ? -24.148 -5.750 -14.060 1.00 96.19 218 ILE A N 1
ATOM 1756 C CA . ILE A 1 218 ? -23.444 -4.801 -14.927 1.00 96.19 218 ILE A CA 1
ATOM 1757 C C . ILE A 1 218 ? -23.100 -5.436 -16.280 1.00 96.19 218 ILE A C 1
ATOM 1759 O O . ILE A 1 218 ? -23.288 -4.777 -17.298 1.00 96.19 218 ILE A O 1
ATOM 1763 N N . ILE A 1 219 ? -22.649 -6.696 -16.319 1.00 95.25 219 ILE A N 1
ATOM 1764 C CA . ILE A 1 219 ? -22.374 -7.414 -17.575 1.00 95.25 219 ILE A CA 1
ATOM 1765 C C . ILE A 1 219 ? -23.634 -7.492 -18.436 1.00 95.25 219 ILE A C 1
ATOM 1767 O O . ILE A 1 219 ? -23.566 -7.212 -19.632 1.00 95.25 219 ILE A O 1
ATOM 1771 N N . VAL A 1 220 ? -24.787 -7.821 -17.844 1.00 96.94 220 VAL A N 1
ATOM 1772 C CA . VAL A 1 220 ? -26.063 -7.868 -18.576 1.00 96.94 220 VAL A CA 1
ATOM 1773 C C . VAL A 1 220 ? -26.422 -6.486 -19.126 1.00 96.94 220 VAL A C 1
ATOM 1775 O O . VAL A 1 220 ? -26.721 -6.364 -20.312 1.00 96.94 220 VAL A O 1
ATOM 1778 N N . LEU A 1 221 ? -26.334 -5.434 -18.305 1.00 96.00 221 LEU A N 1
ATOM 1779 C CA . LEU A 1 221 ? -26.619 -4.060 -18.735 1.00 96.00 221 LEU A CA 1
ATOM 1780 C C . LEU A 1 221 ? -25.693 -3.605 -19.870 1.00 96.00 221 LEU A C 1
ATOM 1782 O O . LEU A 1 221 ? -26.166 -3.063 -20.867 1.00 96.00 221 LEU A O 1
ATOM 1786 N N . LEU A 1 222 ? -24.389 -3.852 -19.741 1.00 94.19 222 LEU A N 1
ATOM 1787 C CA . LEU A 1 222 ? -23.408 -3.522 -20.772 1.00 94.19 222 LEU A CA 1
ATOM 1788 C C . LEU A 1 222 ? -23.661 -4.310 -22.055 1.00 94.19 222 LEU A C 1
ATOM 1790 O O . LEU A 1 222 ? -23.632 -3.718 -23.123 1.00 94.19 222 LEU A O 1
ATOM 1794 N N . THR A 1 223 ? -23.986 -5.601 -21.963 1.00 92.50 223 THR A N 1
ATOM 1795 C CA . THR A 1 223 ? -24.299 -6.432 -23.136 1.00 92.50 223 THR A CA 1
ATOM 1796 C C . THR A 1 223 ? -25.508 -5.887 -23.894 1.00 92.50 223 THR A C 1
ATOM 1798 O O . THR A 1 223 ? -25.453 -5.758 -25.114 1.00 92.50 223 THR A O 1
ATOM 1801 N N . LEU A 1 224 ? -26.580 -5.506 -23.188 1.00 94.94 224 LEU A N 1
ATOM 1802 C CA . LEU A 1 224 ? -27.770 -4.914 -23.806 1.00 94.94 224 LEU A CA 1
ATOM 1803 C C . LEU A 1 224 ? -27.461 -3.567 -24.472 1.00 94.94 224 LEU A C 1
ATOM 1805 O O . LEU A 1 224 ? -27.914 -3.317 -25.588 1.00 94.94 224 LEU A O 1
ATOM 1809 N N . ILE A 1 225 ? -26.665 -2.718 -23.816 1.00 92.31 225 ILE A N 1
ATOM 1810 C CA . ILE A 1 225 ? -26.249 -1.422 -24.367 1.00 92.31 225 ILE A CA 1
ATOM 1811 C C . ILE A 1 225 ? -25.374 -1.628 -25.599 1.00 92.31 225 ILE A C 1
ATOM 1813 O O . ILE A 1 225 ? -25.662 -1.063 -26.646 1.00 92.31 225 ILE A O 1
ATOM 1817 N N . THR A 1 226 ? -24.345 -2.466 -25.511 1.00 87.19 226 THR A N 1
ATOM 1818 C CA . THR A 1 226 ? -23.460 -2.782 -26.632 1.00 87.19 226 THR A CA 1
ATOM 1819 C C . THR A 1 226 ? -24.246 -3.372 -27.803 1.00 87.19 226 THR A C 1
ATOM 1821 O O . THR A 1 226 ? -24.061 -2.927 -28.932 1.00 87.19 226 THR A O 1
ATOM 1824 N N . PHE A 1 227 ? -25.185 -4.292 -27.557 1.00 89.00 227 PHE A N 1
ATOM 1825 C CA . PHE A 1 227 ? -26.074 -4.822 -28.595 1.00 89.00 227 PHE A CA 1
ATOM 1826 C C . PHE A 1 227 ? -26.914 -3.721 -29.262 1.00 89.00 227 PHE A C 1
ATOM 1828 O O . PHE A 1 227 ? -26.993 -3.669 -30.490 1.00 89.00 227 PHE A O 1
ATOM 1835 N N . ALA A 1 228 ? -27.502 -2.810 -28.480 1.00 89.81 228 ALA A N 1
ATOM 1836 C CA . ALA A 1 228 ? -28.246 -1.670 -29.013 1.00 89.81 228 ALA A CA 1
ATOM 1837 C C . ALA A 1 228 ? -27.350 -0.730 -29.841 1.00 89.81 228 ALA A C 1
ATOM 1839 O O . ALA A 1 228 ? -27.750 -0.296 -30.919 1.00 89.81 228 ALA A O 1
ATOM 1840 N N . LEU A 1 229 ? -26.119 -0.469 -29.389 1.00 86.81 229 LEU A N 1
ATOM 1841 C CA . LEU A 1 229 ? -25.146 0.342 -30.123 1.00 86.81 229 LEU A CA 1
ATOM 1842 C C . LEU A 1 229 ? -24.771 -0.292 -31.462 1.00 86.81 229 LEU A C 1
ATOM 1844 O O . LEU A 1 229 ? -24.780 0.408 -32.467 1.00 86.81 229 LEU A O 1
ATOM 1848 N N . PHE A 1 230 ? -24.527 -1.605 -31.505 1.00 84.50 230 PHE A N 1
ATOM 1849 C CA . PHE A 1 230 ? -24.251 -2.325 -32.755 1.00 84.50 230 PHE A CA 1
ATOM 1850 C C . PHE A 1 230 ? -25.427 -2.300 -33.739 1.00 84.50 230 PHE A C 1
ATOM 1852 O O . PHE A 1 230 ? -25.214 -2.358 -34.946 1.00 84.50 230 PHE A O 1
ATOM 1859 N N . LYS A 1 231 ? -26.671 -2.216 -33.248 1.00 87.06 231 LYS A N 1
ATOM 1860 C CA . LYS A 1 231 ? -27.858 -2.068 -34.105 1.00 87.06 231 LYS A CA 1
ATOM 1861 C C . LYS A 1 231 ? -27.993 -0.665 -34.694 1.00 87.06 231 LYS A C 1
ATOM 1863 O O . LYS A 1 231 ? -28.437 -0.543 -35.829 1.00 87.06 231 LYS A O 1
ATOM 1868 N N . ILE A 1 232 ? -27.641 0.368 -33.929 1.00 86.94 232 ILE A N 1
ATOM 1869 C CA . ILE A 1 232 ? -27.736 1.773 -34.358 1.00 86.94 232 ILE A CA 1
ATOM 1870 C C . ILE A 1 232 ? -26.538 2.161 -35.239 1.00 86.94 232 ILE A C 1
ATOM 1872 O O . ILE A 1 232 ? -26.684 2.937 -36.177 1.00 86.94 232 ILE A O 1
ATOM 1876 N N . LEU A 1 233 ? -25.361 1.609 -34.938 1.00 83.50 233 LEU A N 1
ATOM 1877 C CA . LEU A 1 233 ? -24.086 1.867 -35.604 1.00 83.50 233 LEU A CA 1
ATOM 1878 C C . LEU A 1 233 ? -23.485 0.529 -36.071 1.00 83.50 233 LEU A C 1
ATOM 1880 O O . LEU A 1 233 ? -22.560 0.017 -35.430 1.00 83.50 233 LEU A O 1
ATOM 1884 N N . PRO A 1 234 ? -24.028 -0.085 -37.139 1.00 77.25 234 PRO A N 1
ATOM 1885 C CA . PRO A 1 234 ? -23.466 -1.313 -37.680 1.00 77.25 234 PRO A CA 1
ATOM 1886 C C . PRO A 1 234 ? -22.020 -1.065 -38.146 1.00 77.25 234 PRO A C 1
ATOM 1888 O O . PRO A 1 234 ? -21.742 -0.021 -38.736 1.00 77.25 234 PRO A O 1
ATOM 1891 N N . PRO A 1 235 ? -21.082 -1.984 -37.866 1.00 70.00 235 PRO A N 1
ATOM 1892 C CA . PRO A 1 235 ? -19.695 -1.818 -38.271 1.00 70.00 235 PRO A CA 1
ATOM 1893 C C . PRO A 1 235 ? -19.599 -1.875 -39.799 1.00 70.00 235 PRO A C 1
ATOM 1895 O O . PRO A 1 235 ? -20.018 -2.860 -40.407 1.00 70.00 235 PRO A O 1
ATOM 1898 N N . ASP A 1 236 ? -19.035 -0.835 -40.416 1.00 69.62 236 ASP A N 1
ATOM 1899 C CA . ASP A 1 236 ? -18.765 -0.825 -41.853 1.00 69.62 236 ASP A CA 1
ATOM 1900 C C . ASP A 1 236 ? -17.685 -1.866 -42.166 1.00 69.62 236 ASP A C 1
ATOM 1902 O O . ASP A 1 236 ? -16.507 -1.690 -41.852 1.00 69.62 236 ASP A O 1
ATOM 1906 N N . THR A 1 237 ? -18.071 -2.962 -42.820 1.00 61.97 237 THR A N 1
ATOM 1907 C CA . THR A 1 237 ? -17.178 -4.086 -43.155 1.00 61.97 237 THR A CA 1
ATOM 1908 C C . THR A 1 237 ? -16.064 -3.719 -44.144 1.00 61.97 237 THR A C 1
ATOM 1910 O O . THR A 1 237 ? -15.201 -4.546 -44.421 1.00 61.97 237 THR A O 1
ATOM 1913 N N . ALA A 1 238 ? -16.084 -2.503 -44.700 1.00 59.03 238 ALA A N 1
ATOM 1914 C CA . ALA A 1 238 ? -15.256 -2.090 -45.830 1.00 59.03 238 ALA A CA 1
ATOM 1915 C C . ALA A 1 238 ? -14.019 -1.244 -45.469 1.00 59.03 238 ALA A C 1
ATOM 1917 O O . ALA A 1 238 ? -13.199 -0.986 -46.347 1.00 59.03 238 ALA A O 1
ATOM 1918 N N . SER A 1 239 ? -13.842 -0.799 -44.219 1.00 56.72 239 SER A N 1
ATOM 1919 C CA . SER A 1 239 ? -12.697 0.050 -43.850 1.00 56.72 239 SER A CA 1
ATOM 1920 C C . SER A 1 239 ? -11.977 -0.437 -42.594 1.00 56.72 239 SER A C 1
ATOM 1922 O O . SER A 1 239 ? -12.533 -0.489 -41.502 1.00 56.72 239 SER A O 1
ATOM 1924 N N . SER A 1 240 ? -10.679 -0.716 -42.733 1.00 57.25 240 SER A N 1
ATOM 1925 C CA . SER A 1 240 ? -9.778 -1.193 -41.670 1.00 57.25 240 SER A CA 1
ATOM 1926 C C . SER A 1 240 ? -9.571 -0.207 -40.501 1.00 57.25 240 SER A C 1
ATOM 1928 O O . SER A 1 240 ? -8.779 -0.483 -39.605 1.00 57.25 240 SER A O 1
ATOM 1930 N N . PHE A 1 241 ? -10.266 0.938 -40.502 1.00 54.50 241 PHE A N 1
ATOM 1931 C CA . PHE A 1 241 ? -10.145 2.031 -39.529 1.00 54.50 241 PHE A CA 1
ATOM 1932 C C . PHE A 1 241 ? -11.483 2.454 -38.869 1.00 54.50 241 PHE A C 1
ATOM 1934 O O . PHE A 1 241 ? -11.496 3.415 -38.100 1.00 54.50 241 PHE A O 1
ATOM 1941 N N . SER A 1 242 ? -12.607 1.758 -39.105 1.00 53.59 242 SER A N 1
ATOM 1942 C CA . SER A 1 242 ? -13.961 2.239 -38.745 1.00 53.59 242 SER A CA 1
ATOM 1943 C C . SER A 1 242 ? -14.686 1.685 -37.496 1.00 53.59 242 SER A C 1
ATOM 1945 O O . SER A 1 242 ? -15.891 1.907 -37.399 1.00 53.59 242 SER A O 1
ATOM 1947 N N . PRO A 1 243 ? -14.063 1.083 -36.458 1.00 68.69 243 PRO A N 1
ATOM 1948 C CA . PRO A 1 243 ? -14.779 0.871 -35.197 1.00 68.69 243 PRO A CA 1
ATOM 1949 C C . PRO A 1 243 ? -14.522 1.964 -34.148 1.00 68.69 243 PRO A C 1
ATOM 1951 O O . PRO A 1 243 ? -15.013 1.828 -33.031 1.00 68.69 243 PRO A O 1
ATOM 1954 N N . PHE A 1 244 ? -13.775 3.040 -34.443 1.00 74.44 244 PHE A N 1
ATOM 1955 C CA . PHE A 1 244 ? -13.379 4.013 -33.409 1.00 74.44 244 PHE A CA 1
ATOM 1956 C C . PHE A 1 244 ? -14.566 4.632 -32.638 1.00 74.44 244 PHE A C 1
ATOM 1958 O O . PHE A 1 244 ? -14.520 4.602 -31.408 1.00 74.44 244 PHE A O 1
ATOM 1965 N N . PRO A 1 245 ? -15.656 5.116 -33.276 1.00 80.25 245 PRO A N 1
ATOM 1966 C CA . PRO A 1 245 ? -16.796 5.669 -32.539 1.00 80.25 245 PRO A CA 1
ATOM 1967 C C . PRO A 1 245 ? -17.509 4.625 -31.671 1.00 80.25 245 PRO A C 1
ATOM 1969 O O . PRO A 1 245 ? -17.826 4.897 -30.515 1.00 80.25 245 PRO A O 1
ATOM 1972 N N . VAL A 1 246 ? -17.715 3.412 -32.196 1.00 79.69 246 VAL A N 1
ATOM 1973 C CA . VAL A 1 246 ? -18.369 2.308 -31.470 1.00 79.69 246 VAL A CA 1
ATOM 1974 C C . VAL A 1 246 ? -17.508 1.852 -30.293 1.00 79.69 246 VAL A C 1
ATOM 1976 O O . VAL A 1 246 ? -18.021 1.634 -29.196 1.00 79.69 246 VAL A O 1
ATOM 1979 N N . TYR A 1 247 ? -16.193 1.767 -30.487 1.00 81.56 247 TYR A N 1
ATOM 1980 C CA . TYR A 1 247 ? -15.229 1.423 -29.448 1.00 81.56 247 TYR A CA 1
ATOM 1981 C C . TYR A 1 247 ? -15.158 2.500 -28.361 1.00 81.56 247 TYR A C 1
ATOM 1983 O O . TYR A 1 247 ? -15.276 2.188 -27.178 1.00 81.56 247 TYR A O 1
ATOM 1991 N N . PHE A 1 248 ? -15.047 3.774 -28.745 1.00 84.75 248 PHE A N 1
ATOM 1992 C CA . PHE A 1 248 ? -15.041 4.902 -27.813 1.00 84.75 248 PHE A CA 1
ATOM 1993 C C . PHE A 1 248 ? -16.337 4.972 -26.994 1.00 84.75 248 PHE A C 1
ATOM 1995 O O . PHE A 1 248 ? -16.304 5.172 -25.777 1.00 84.75 248 PHE A O 1
ATOM 2002 N N . LEU A 1 249 ? -17.485 4.752 -27.637 1.00 87.19 249 LEU A N 1
ATOM 2003 C CA . LEU A 1 249 ? -18.779 4.740 -26.965 1.00 87.19 249 LEU A CA 1
ATOM 2004 C C . LEU A 1 249 ? -18.930 3.520 -26.048 1.00 87.19 249 LEU A C 1
ATOM 2006 O O . LEU A 1 249 ? -19.448 3.654 -24.942 1.00 87.19 249 LEU A O 1
ATOM 2010 N N . SER A 1 250 ? -18.404 2.361 -26.452 1.00 84.62 250 SER A N 1
ATOM 2011 C CA . SER A 1 250 ? -18.363 1.151 -25.620 1.00 84.62 250 SER A CA 1
ATOM 2012 C C . SER A 1 250 ? -17.471 1.330 -24.390 1.00 84.62 250 SER A C 1
ATOM 2014 O O . SER A 1 250 ? -17.875 0.953 -23.293 1.00 84.62 250 SER A O 1
ATOM 2016 N N . LEU A 1 251 ? -16.300 1.961 -24.530 1.00 88.06 251 LEU A N 1
ATOM 2017 C CA . LEU A 1 251 ? -15.433 2.320 -23.402 1.00 88.06 251 LEU A CA 1
ATOM 2018 C C . LEU A 1 251 ? -16.117 3.315 -22.460 1.00 88.06 251 LEU A C 1
ATOM 2020 O O . LEU A 1 251 ? -16.093 3.148 -21.240 1.00 88.06 251 LEU A O 1
ATOM 2024 N N . THR A 1 252 ? -16.772 4.328 -23.028 1.00 91.19 252 THR A N 1
ATOM 2025 C CA . THR A 1 252 ? -17.538 5.316 -22.263 1.00 91.19 252 THR A CA 1
ATOM 2026 C C . THR A 1 252 ? -18.679 4.645 -21.497 1.00 91.19 252 THR A C 1
ATOM 2028 O O . THR A 1 252 ? -18.867 4.914 -20.311 1.00 91.19 252 THR A O 1
ATOM 2031 N N . ALA A 1 253 ? -19.402 3.714 -22.126 1.00 91.62 253 ALA A N 1
ATOM 2032 C CA . ALA A 1 253 ? -20.445 2.922 -21.481 1.00 91.62 253 ALA A CA 1
ATOM 2033 C C . ALA A 1 253 ? -19.874 2.021 -20.375 1.00 91.62 253 ALA A C 1
ATOM 2035 O O . ALA A 1 253 ? -20.413 2.005 -19.270 1.00 91.62 253 ALA A O 1
ATOM 2036 N N . ALA A 1 254 ? -18.750 1.342 -20.624 1.00 90.06 254 ALA A N 1
ATOM 2037 C CA . ALA A 1 254 ? -18.060 0.507 -19.640 1.00 90.06 254 ALA A CA 1
ATOM 2038 C C . ALA A 1 254 ? -17.645 1.288 -18.382 1.00 90.06 254 ALA A C 1
ATOM 2040 O O . ALA A 1 254 ? -17.596 0.715 -17.296 1.00 90.06 254 ALA A O 1
ATOM 2041 N N . PHE A 1 255 ? -17.402 2.595 -18.505 1.00 91.88 255 PHE A N 1
ATOM 2042 C CA . PHE A 1 255 ? -17.129 3.484 -17.377 1.00 91.88 255 PHE A CA 1
ATOM 2043 C C . PHE A 1 255 ? -18.404 4.065 -16.736 1.00 91.88 255 PHE A C 1
ATOM 2045 O O . PHE A 1 255 ? -18.560 4.065 -15.516 1.00 91.88 255 PHE A O 1
ATOM 2052 N N . LEU A 1 256 ? -19.348 4.571 -17.532 1.00 95.25 256 LEU A N 1
ATOM 2053 C CA . LEU A 1 256 ? -20.514 5.284 -17.004 1.00 95.25 256 LEU A CA 1
ATOM 2054 C C . LEU A 1 256 ? -21.587 4.353 -16.442 1.00 95.25 256 LEU A C 1
ATOM 2056 O O . LEU A 1 256 ? -22.214 4.695 -15.442 1.00 95.25 256 LEU A O 1
ATOM 2060 N N . VAL A 1 257 ? -21.806 3.184 -17.043 1.00 95.69 257 VAL A N 1
ATOM 2061 C CA . VAL A 1 257 ? -22.887 2.268 -16.647 1.00 95.69 257 VAL A CA 1
ATOM 2062 C C . VAL A 1 257 ? -22.674 1.705 -15.239 1.00 95.69 257 VAL A C 1
ATOM 2064 O O . VAL A 1 257 ? -23.607 1.805 -14.436 1.00 95.69 257 VAL A O 1
ATOM 2067 N N . PRO A 1 258 ? -21.485 1.191 -14.855 1.00 95.12 258 PRO A N 1
ATOM 2068 C CA . PRO A 1 258 ? -21.263 0.733 -13.484 1.00 95.12 258 PRO A CA 1
ATOM 2069 C C . PRO A 1 258 ? -21.405 1.864 -12.461 1.00 95.12 258 PRO A C 1
ATOM 2071 O O . PRO A 1 258 ? -21.956 1.659 -11.373 1.00 95.12 258 PRO A O 1
ATOM 2074 N N . PHE A 1 259 ? -20.939 3.072 -12.801 1.00 96.00 259 PHE A N 1
ATOM 2075 C CA . PHE A 1 259 ? -21.104 4.235 -11.935 1.00 96.00 259 PHE A CA 1
ATOM 2076 C C . PHE A 1 259 ? -22.576 4.617 -11.778 1.00 96.00 259 PHE A C 1
ATOM 2078 O O . PHE A 1 259 ? -23.052 4.731 -10.655 1.00 96.00 259 PHE A O 1
ATOM 2085 N N . ALA A 1 260 ? -23.319 4.762 -12.875 1.00 96.31 260 ALA A N 1
ATOM 2086 C CA . ALA A 1 260 ? -24.733 5.121 -12.854 1.00 96.31 260 ALA A CA 1
ATOM 2087 C C . ALA A 1 260 ? -25.571 4.076 -12.098 1.00 96.31 260 ALA A C 1
ATOM 2089 O O . ALA A 1 260 ? -26.400 4.435 -11.255 1.00 96.31 260 ALA A O 1
ATOM 2090 N N . TYR A 1 261 ? -25.308 2.784 -12.327 1.00 96.62 261 TYR A N 1
ATOM 2091 C CA . TYR A 1 261 ? -25.923 1.690 -11.576 1.00 96.62 261 TYR A CA 1
ATOM 2092 C C . TYR A 1 261 ? -25.618 1.807 -10.077 1.00 96.62 261 TYR A C 1
ATOM 2094 O O . TYR A 1 261 ? -26.533 1.925 -9.266 1.00 96.62 261 TYR A O 1
ATOM 2102 N N . SER A 1 262 ? -24.344 1.841 -9.684 1.00 94.75 262 SER A N 1
ATOM 2103 C CA . SER A 1 262 ? -23.980 1.880 -8.262 1.00 94.75 262 SER A CA 1
ATOM 2104 C C . SER A 1 262 ? -24.447 3.164 -7.568 1.00 94.75 262 SER A C 1
ATOM 2106 O O . SER A 1 262 ? -25.013 3.100 -6.477 1.00 94.75 262 SER A O 1
ATOM 2108 N N . ALA A 1 263 ? -24.292 4.326 -8.204 1.00 94.94 263 ALA A N 1
ATOM 2109 C CA . ALA A 1 263 ? -24.704 5.615 -7.661 1.00 94.94 263 ALA A CA 1
ATOM 2110 C C . ALA A 1 263 ? -26.222 5.700 -7.476 1.00 94.94 263 ALA A C 1
ATOM 2112 O O . ALA A 1 263 ? -26.674 6.083 -6.398 1.00 94.94 263 ALA A O 1
ATOM 2113 N N . SER A 1 264 ? -27.016 5.286 -8.471 1.00 95.50 264 SER A N 1
ATOM 2114 C CA . SER A 1 264 ? -28.482 5.276 -8.350 1.00 95.50 264 SER A CA 1
ATOM 2115 C C . SER A 1 264 ? -28.956 4.362 -7.216 1.00 95.50 264 SER A C 1
ATOM 2117 O O . SER A 1 264 ? -29.809 4.750 -6.415 1.00 95.50 264 SER A O 1
ATOM 2119 N N . GLN A 1 265 ? -28.351 3.179 -7.071 1.00 96.38 265 GLN A N 1
ATOM 2120 C CA . GLN A 1 265 ? -28.706 2.224 -6.023 1.00 96.38 265 GLN A CA 1
ATOM 2121 C C . GLN A 1 265 ? -28.272 2.688 -4.625 1.00 96.38 265 GLN A C 1
ATOM 2123 O O . GLN A 1 265 ? -29.049 2.599 -3.669 1.00 96.38 265 GLN A O 1
ATOM 2128 N N . HIS A 1 266 ? -27.064 3.234 -4.490 1.00 93.88 266 HIS A N 1
ATOM 2129 C CA . HIS A 1 266 ? -26.554 3.785 -3.231 1.00 93.88 266 HIS A CA 1
ATOM 2130 C C . HIS A 1 266 ? -27.304 5.054 -2.809 1.00 93.88 266 HIS A C 1
ATOM 2132 O O . HIS A 1 266 ? -27.503 5.296 -1.619 1.00 93.88 266 HIS A O 1
ATOM 2138 N N . CYS A 1 267 ? -27.780 5.841 -3.776 1.00 91.62 267 CYS A N 1
ATOM 2139 C CA . CYS A 1 267 ? -28.651 6.983 -3.538 1.00 91.62 267 CYS A CA 1
ATOM 2140 C C . CYS A 1 267 ? -30.143 6.605 -3.488 1.00 91.62 267 CYS A C 1
ATOM 2142 O O . CYS A 1 267 ? -30.988 7.496 -3.446 1.00 91.62 267 CYS A O 1
ATOM 2144 N N . SER A 1 268 ? -30.514 5.328 -3.436 1.00 92.12 268 SER A N 1
ATOM 2145 C CA . SER A 1 268 ? -31.910 4.927 -3.223 1.00 92.12 268 SER A CA 1
ATOM 2146 C C . SER A 1 268 ? -32.286 4.929 -1.731 1.00 92.12 268 SER A C 1
ATOM 2148 O O . SER A 1 268 ? -31.435 5.133 -0.861 1.00 92.12 268 SER A O 1
ATOM 2150 N N . LYS A 1 269 ? -33.562 4.659 -1.416 1.00 89.44 269 LYS A N 1
ATOM 2151 C CA . LYS A 1 269 ? -34.031 4.407 -0.036 1.00 89.44 269 LYS A CA 1
ATOM 2152 C C . LYS A 1 269 ? -33.305 3.222 0.622 1.00 89.44 269 LYS A C 1
ATOM 2154 O O . LYS A 1 269 ? -33.139 3.209 1.834 1.00 89.44 269 LYS A O 1
ATOM 2159 N N . HIS A 1 270 ? -32.853 2.254 -0.176 1.00 90.88 270 HIS A N 1
ATOM 2160 C CA . HIS A 1 270 ? -32.207 1.033 0.309 1.00 90.88 270 HIS A CA 1
ATOM 2161 C C . HIS A 1 270 ? -30.720 1.226 0.608 1.00 90.88 270 HIS A C 1
ATOM 2163 O O . HIS A 1 270 ? -30.154 0.442 1.363 1.00 90.88 270 HIS A O 1
ATOM 2169 N N . GLN A 1 271 ? -30.087 2.248 0.011 1.00 94.56 271 GLN A N 1
ATOM 2170 C CA . GLN A 1 271 ? -28.648 2.508 0.140 1.00 94.56 271 GLN A CA 1
ATOM 2171 C C . GLN A 1 271 ? -27.793 1.264 -0.164 1.00 94.56 271 GLN A C 1
ATOM 2173 O O . GLN A 1 271 ? -26.787 0.996 0.490 1.00 94.56 271 GLN A O 1
ATOM 2178 N N . ALA A 1 272 ? -28.236 0.458 -1.126 1.00 95.69 272 ALA A N 1
ATOM 2179 C CA . ALA A 1 272 ? -27.669 -0.846 -1.430 1.00 95.69 272 ALA A CA 1
ATOM 2180 C C . ALA A 1 272 ? -27.988 -1.219 -2.880 1.00 95.69 272 ALA A C 1
ATOM 2182 O O . ALA A 1 272 ? -29.138 -1.085 -3.323 1.00 95.69 272 ALA A O 1
ATOM 2183 N N . THR A 1 273 ? -26.972 -1.697 -3.596 1.00 96.75 273 THR A N 1
ATOM 2184 C CA . THR A 1 273 ? -27.102 -2.377 -4.893 1.00 96.75 273 THR A CA 1
ATOM 2185 C C . THR A 1 273 ? -27.825 -3.714 -4.742 1.00 96.75 273 THR A C 1
ATOM 2187 O O . THR A 1 273 ? -28.085 -4.172 -3.627 1.00 96.75 273 THR A O 1
ATOM 2190 N N . LEU A 1 274 ? -28.173 -4.359 -5.855 1.00 95.88 274 LEU A N 1
ATOM 2191 C CA . LEU A 1 274 ? -28.859 -5.650 -5.816 1.00 95.88 274 LEU A CA 1
ATOM 2192 C C . LEU A 1 274 ? -28.015 -6.716 -5.105 1.00 95.88 274 LEU A C 1
ATOM 2194 O O . LEU A 1 274 ? -28.523 -7.383 -4.202 1.00 95.88 274 LEU A O 1
ATOM 2198 N N . GLY A 1 275 ? -26.720 -6.811 -5.422 1.00 95.12 275 GLY A N 1
ATOM 2199 C CA . GLY A 1 275 ? -25.800 -7.722 -4.744 1.00 95.12 275 GLY A CA 1
ATOM 2200 C C . GLY A 1 275 ? -25.699 -7.438 -3.246 1.00 95.12 275 GLY A C 1
ATOM 2201 O O . GLY A 1 275 ? -25.735 -8.360 -2.428 1.00 95.12 275 GLY A O 1
ATOM 2202 N N . MET A 1 276 ? -25.655 -6.160 -2.866 1.00 96.19 276 MET A N 1
ATOM 2203 C CA . MET A 1 276 ? -25.635 -5.747 -1.462 1.00 96.19 276 MET A CA 1
ATOM 2204 C C . MET A 1 276 ? -26.924 -6.111 -0.716 1.00 96.19 276 MET A C 1
ATOM 2206 O O . MET A 1 276 ? -26.855 -6.591 0.414 1.00 96.19 276 MET A O 1
ATOM 2210 N N . ARG A 1 277 ? -28.097 -5.954 -1.343 1.00 95.38 277 ARG A N 1
ATOM 2211 C CA . ARG A 1 277 ? -29.389 -6.341 -0.748 1.00 95.38 277 ARG A CA 1
ATOM 2212 C C . ARG A 1 277 ? -29.467 -7.842 -0.492 1.00 95.38 277 ARG A C 1
ATOM 2214 O O . ARG A 1 277 ? -29.901 -8.244 0.583 1.00 95.38 277 ARG A O 1
ATOM 2221 N N . ILE A 1 278 ? -28.994 -8.658 -1.437 1.00 94.81 278 ILE A N 1
ATOM 2222 C CA . ILE A 1 278 ? -28.930 -10.122 -1.287 1.00 94.81 278 ILE A CA 1
ATOM 2223 C C . ILE A 1 278 ? -28.058 -10.499 -0.082 1.00 94.81 278 ILE A C 1
ATOM 2225 O O . ILE A 1 278 ? -28.434 -11.349 0.722 1.00 94.81 278 ILE A O 1
ATOM 2229 N N . ASN A 1 279 ? -26.924 -9.816 0.089 1.00 94.62 279 ASN A N 1
ATOM 2230 C CA . ASN A 1 279 ? -26.011 -10.043 1.210 1.00 94.62 279 ASN A CA 1
ATOM 2231 C C . ASN A 1 279 ? -26.381 -9.272 2.484 1.00 94.62 279 ASN A C 1
ATOM 2233 O O . ASN A 1 279 ? -25.622 -9.324 3.450 1.00 94.62 279 ASN A O 1
ATOM 2237 N N . LYS A 1 280 ? -27.530 -8.582 2.509 1.00 94.88 280 LYS A N 1
ATOM 2238 C CA . LYS A 1 280 ? -28.023 -7.813 3.662 1.00 94.88 280 LYS A CA 1
ATOM 2239 C C . LYS A 1 280 ? -27.010 -6.783 4.158 1.00 94.88 280 LYS A C 1
ATOM 2241 O O . LYS A 1 280 ? -26.781 -6.639 5.357 1.00 94.88 280 LYS A O 1
ATOM 2246 N N . ILE A 1 281 ? -26.380 -6.075 3.227 1.00 95.62 281 ILE A N 1
ATOM 2247 C CA . ILE A 1 281 ? -25.472 -4.973 3.535 1.00 95.62 281 ILE A CA 1
ATOM 2248 C C . ILE A 1 281 ? -25.960 -3.683 2.885 1.00 95.62 281 ILE A C 1
ATOM 2250 O O . ILE A 1 281 ? -26.575 -3.692 1.821 1.00 95.62 281 ILE A O 1
ATOM 2254 N N . LYS A 1 282 ? -25.657 -2.554 3.519 1.00 95.62 282 LYS A N 1
ATOM 2255 C CA . LYS A 1 282 ? -25.896 -1.215 2.973 1.00 95.62 282 LYS A CA 1
ATOM 2256 C C . LYS A 1 282 ? -24.682 -0.317 3.164 1.00 95.62 282 LYS A C 1
ATOM 2258 O O . LYS A 1 282 ? -23.850 -0.558 4.042 1.00 95.62 282 LYS A O 1
ATOM 2263 N N . ILE A 1 283 ? -24.587 0.717 2.335 1.00 95.25 283 ILE A N 1
ATOM 2264 C CA . ILE A 1 283 ? -23.548 1.743 2.413 1.00 95.25 283 ILE A CA 1
ATOM 2265 C C . ILE A 1 283 ? -24.106 3.001 3.081 1.00 95.25 283 ILE A C 1
ATOM 2267 O O . ILE A 1 283 ? -25.208 3.449 2.785 1.00 95.25 283 ILE A O 1
ATOM 2271 N N . MET A 1 284 ? -23.332 3.599 3.977 1.00 94.19 284 MET A N 1
ATOM 2272 C CA . MET A 1 284 ? -23.663 4.876 4.613 1.00 94.19 284 MET A CA 1
ATOM 2273 C C . MET A 1 284 ? -22.400 5.707 4.826 1.00 94.19 284 MET A C 1
ATOM 2275 O O . MET A 1 284 ? -21.285 5.200 4.697 1.00 94.19 284 MET A O 1
ATOM 2279 N N . THR A 1 285 ? -22.551 6.989 5.134 1.00 92.94 285 THR A N 1
ATOM 2280 C CA . THR A 1 285 ? -21.419 7.829 5.533 1.00 92.94 285 THR A CA 1
ATOM 2281 C C . THR A 1 285 ? -20.918 7.434 6.921 1.00 92.94 285 THR A C 1
ATOM 2283 O O . THR A 1 285 ? -21.605 6.758 7.689 1.00 92.94 285 THR A O 1
ATOM 2286 N N . THR A 1 286 ? -19.716 7.882 7.285 1.00 88.38 286 THR A N 1
ATOM 2287 C CA . THR A 1 286 ? -19.189 7.723 8.652 1.00 88.38 286 THR A CA 1
ATOM 2288 C C . THR A 1 286 ? -20.047 8.383 9.730 1.00 88.38 286 THR A C 1
ATOM 2290 O O . THR A 1 286 ? -19.889 8.030 10.894 1.00 88.38 286 THR A O 1
ATOM 2293 N N . ASP A 1 287 ? -20.927 9.302 9.328 1.00 89.00 287 ASP A N 1
ATOM 2294 C CA . ASP A 1 287 ? -21.884 10.015 10.179 1.00 89.00 287 ASP A CA 1
ATOM 2295 C C . ASP A 1 287 ? -23.285 9.373 10.113 1.00 89.00 287 ASP A C 1
ATOM 2297 O O . ASP A 1 287 ? -24.279 9.978 10.503 1.00 89.00 287 ASP A O 1
ATOM 2301 N N . HIS A 1 288 ? -23.370 8.144 9.586 1.00 88.81 288 HIS A N 1
ATOM 2302 C CA . HIS A 1 288 ? -24.579 7.316 9.492 1.00 88.81 288 HIS A CA 1
ATOM 2303 C C . HIS A 1 288 ? -25.689 7.880 8.596 1.00 88.81 288 HIS A C 1
ATOM 2305 O O . HIS A 1 288 ? -26.843 7.466 8.678 1.00 88.81 288 HIS A O 1
ATOM 2311 N N . GLN A 1 289 ? -25.328 8.788 7.692 1.00 91.44 289 GLN A N 1
ATOM 2312 C CA . GLN A 1 289 ? -26.235 9.379 6.717 1.00 91.44 289 GLN A CA 1
ATOM 2313 C C . GLN A 1 289 ? -26.125 8.690 5.357 1.00 91.44 289 GLN A C 1
ATOM 2315 O O . GLN A 1 289 ? -25.225 7.891 5.085 1.00 91.44 289 GLN A O 1
ATOM 2320 N N . LYS A 1 290 ? -27.055 9.023 4.465 1.00 92.81 290 LYS A N 1
ATOM 2321 C CA . LYS A 1 290 ? -27.004 8.599 3.066 1.00 92.81 290 LYS A CA 1
ATOM 2322 C C . LYS A 1 290 ? -25.771 9.189 2.364 1.00 92.81 290 LYS A C 1
ATOM 2324 O O . LYS A 1 290 ? -25.527 10.387 2.506 1.00 92.81 290 LYS A O 1
ATOM 2329 N N . PRO A 1 291 ? -25.010 8.397 1.586 1.00 94.25 291 PRO A N 1
ATOM 2330 C CA . PRO A 1 291 ? -23.861 8.920 0.862 1.00 94.25 291 PRO A CA 1
ATOM 2331 C C . PRO A 1 291 ? -24.304 9.872 -0.255 1.00 94.25 291 PRO A C 1
ATOM 2333 O O . PRO A 1 291 ? -25.269 9.613 -0.979 1.00 94.25 291 PRO A O 1
ATOM 2336 N N . SER A 1 292 ? -23.578 10.980 -0.399 1.00 94.94 292 SER A N 1
ATOM 2337 C CA . SER A 1 292 ? -23.780 11.931 -1.496 1.00 94.94 292 SER A CA 1
ATOM 2338 C C . SER A 1 292 ? -23.191 11.403 -2.809 1.00 94.94 292 SER A C 1
ATOM 2340 O O . SER A 1 292 ? -22.198 10.673 -2.805 1.00 94.94 292 SER A O 1
ATOM 2342 N N . VAL A 1 293 ? -23.734 11.840 -3.951 1.00 94.00 293 VAL A N 1
ATOM 2343 C CA . VAL A 1 293 ? -23.209 11.469 -5.282 1.00 94.00 293 VAL A CA 1
ATOM 2344 C C . VAL A 1 293 ? -21.728 11.840 -5.423 1.00 94.00 293 VAL A C 1
ATOM 2346 O O . VAL A 1 293 ? -20.954 11.057 -5.961 1.00 94.00 293 VAL A O 1
ATOM 2349 N N . LYS A 1 294 ? -21.300 12.982 -4.862 1.00 93.62 294 LYS A N 1
ATOM 2350 C CA . LYS A 1 294 ? -19.889 13.409 -4.867 1.00 93.62 294 LYS A CA 1
ATOM 2351 C C . LYS A 1 294 ? -18.976 12.413 -4.142 1.00 93.62 294 LYS A C 1
ATOM 2353 O O . LYS A 1 294 ? -17.912 12.081 -4.654 1.00 93.62 294 LYS A O 1
ATOM 2358 N N . GLN A 1 295 ? -19.391 11.910 -2.977 1.00 93.69 295 GLN A N 1
ATOM 2359 C CA . GLN A 1 295 ? -18.628 10.895 -2.236 1.00 93.69 295 GLN A CA 1
ATOM 2360 C C . GLN A 1 295 ? -18.549 9.575 -3.004 1.00 93.69 295 GLN A C 1
ATOM 2362 O O . GLN A 1 295 ? -17.489 8.953 -3.052 1.00 93.69 295 GLN A O 1
ATOM 2367 N N . LEU A 1 296 ? -19.655 9.163 -3.628 1.00 94.69 296 LEU A N 1
ATOM 2368 C CA . LEU A 1 296 ? -19.707 7.943 -4.432 1.00 94.69 296 LEU A CA 1
ATOM 2369 C C . LEU A 1 296 ? -18.842 8.047 -5.689 1.00 94.69 296 LEU A C 1
ATOM 2371 O O . LEU A 1 296 ? -18.132 7.098 -6.009 1.00 94.69 296 LEU A O 1
ATOM 2375 N N . PHE A 1 297 ? -18.853 9.201 -6.356 1.00 94.19 297 PHE A N 1
ATOM 2376 C CA . PHE A 1 297 ? -17.997 9.473 -7.506 1.00 94.19 297 PHE A CA 1
ATOM 2377 C C . PHE A 1 297 ? -16.520 9.437 -7.119 1.00 94.19 297 PHE A C 1
ATOM 2379 O O . PHE A 1 297 ? -15.749 8.705 -7.730 1.00 94.19 297 PHE A O 1
ATOM 2386 N N . LEU A 1 298 ? -16.134 10.128 -6.038 1.00 93.44 298 LEU A N 1
ATOM 2387 C CA . LEU A 1 298 ? -14.766 10.077 -5.519 1.00 93.44 298 LEU A CA 1
ATOM 2388 C C . LEU A 1 298 ? -14.333 8.635 -5.219 1.00 93.44 298 LEU A C 1
ATOM 2390 O O . LEU A 1 298 ? -13.251 8.215 -5.621 1.00 93.44 298 LEU A O 1
ATOM 2394 N N . ARG A 1 299 ? -15.195 7.853 -4.558 1.00 94.38 299 ARG A N 1
ATOM 2395 C CA . ARG A 1 299 ? -14.934 6.437 -4.279 1.00 94.38 299 ARG A CA 1
ATOM 2396 C C . ARG A 1 299 ? -14.730 5.624 -5.557 1.00 94.38 299 ARG A C 1
ATOM 2398 O O . ARG A 1 299 ? -13.818 4.805 -5.598 1.00 94.38 299 ARG A O 1
ATOM 2405 N N . TYR A 1 300 ? -15.576 5.833 -6.565 1.00 94.12 300 TYR A N 1
ATOM 2406 C CA . TYR A 1 300 ? -15.525 5.122 -7.841 1.00 94.12 300 TYR A CA 1
ATOM 2407 C C . TYR A 1 300 ? -14.234 5.422 -8.610 1.00 94.12 300 TYR A C 1
ATOM 2409 O O . TYR A 1 300 ? -13.547 4.494 -9.027 1.00 94.12 300 TYR A O 1
ATOM 2417 N N . ILE A 1 301 ? -13.851 6.700 -8.706 1.00 92.31 301 ILE A N 1
ATOM 2418 C CA . ILE A 1 301 ? -12.606 7.125 -9.359 1.00 92.31 301 ILE A CA 1
ATOM 2419 C C . ILE A 1 301 ? -11.383 6.512 -8.677 1.00 92.31 301 ILE A C 1
ATOM 2421 O O . ILE A 1 301 ? -10.521 5.961 -9.356 1.00 92.31 301 ILE A O 1
ATOM 2425 N N . ILE A 1 302 ? -11.319 6.548 -7.341 1.00 89.50 302 ILE A N 1
ATOM 2426 C CA . ILE A 1 302 ? -10.195 5.953 -6.605 1.00 89.50 302 ILE A CA 1
ATOM 2427 C C . ILE A 1 302 ? -10.164 4.432 -6.816 1.00 89.50 302 ILE A C 1
ATOM 2429 O O . ILE A 1 302 ? -9.095 3.872 -7.037 1.00 89.50 302 ILE A O 1
ATOM 2433 N N . ALA A 1 303 ? -11.319 3.758 -6.783 1.00 88.19 303 ALA A N 1
ATOM 2434 C CA . ALA A 1 303 ? -11.392 2.316 -7.001 1.00 88.19 303 ALA A CA 1
ATOM 2435 C C . ALA A 1 303 ? -10.925 1.915 -8.412 1.00 88.19 303 ALA A C 1
ATOM 2437 O O . ALA A 1 303 ? -10.149 0.974 -8.539 1.00 88.19 303 ALA A O 1
ATOM 2438 N N . ILE A 1 304 ? -11.329 2.650 -9.456 1.00 88.06 304 ILE A N 1
ATOM 2439 C CA . ILE A 1 304 ? -10.868 2.413 -10.834 1.00 88.06 304 ILE A CA 1
ATOM 2440 C C . ILE A 1 304 ? -9.378 2.670 -10.977 1.00 88.06 304 ILE A C 1
ATOM 2442 O O . ILE A 1 304 ? -8.675 1.843 -11.551 1.00 88.06 304 ILE A O 1
ATOM 2446 N N . ALA A 1 305 ? -8.889 3.791 -10.444 1.00 84.81 305 ALA A N 1
ATOM 2447 C CA . ALA A 1 305 ? -7.472 4.125 -10.506 1.00 84.81 305 ALA A CA 1
ATOM 2448 C C . ALA A 1 305 ? -6.607 3.032 -9.861 1.00 84.81 305 ALA A C 1
ATOM 2450 O O . ALA A 1 305 ? -5.460 2.852 -10.241 1.00 84.81 305 ALA A O 1
ATOM 2451 N N . ILE A 1 306 ? -7.162 2.290 -8.901 1.00 82.50 306 ILE A N 1
ATOM 2452 C CA . ILE A 1 306 ? -6.460 1.257 -8.141 1.00 82.50 306 ILE A CA 1
ATOM 2453 C C . ILE A 1 306 ? -6.652 -0.145 -8.724 1.00 82.50 306 ILE A C 1
ATOM 2455 O O . ILE A 1 306 ? -5.773 -0.992 -8.570 1.00 82.50 306 ILE A O 1
ATOM 2459 N N . PHE A 1 307 ? -7.745 -0.378 -9.449 1.00 82.38 307 PHE A N 1
ATOM 2460 C CA . PHE A 1 307 ? -8.081 -1.662 -10.055 1.00 82.38 307 PHE A CA 1
ATOM 2461 C C . PHE A 1 307 ? -6.930 -2.343 -10.826 1.00 82.38 307 PHE A C 1
ATOM 2463 O O . PHE A 1 307 ? -6.706 -3.524 -10.554 1.00 82.38 307 PHE A O 1
ATOM 2470 N N . PRO A 1 308 ? -6.152 -1.673 -11.707 1.00 78.94 308 PRO A N 1
ATOM 2471 C CA . PRO A 1 308 ? -5.081 -2.345 -12.453 1.00 78.94 308 PRO A CA 1
ATOM 2472 C C . PRO A 1 308 ? -3.876 -2.750 -11.585 1.00 78.94 308 PRO A C 1
ATOM 2474 O O . PRO A 1 308 ? -3.007 -3.492 -12.036 1.00 78.94 308 PRO A O 1
ATOM 2477 N N . PHE A 1 309 ? -3.805 -2.294 -10.332 1.00 78.31 309 PHE A N 1
ATOM 2478 C CA . PHE A 1 309 ? -2.677 -2.542 -9.441 1.00 78.31 309 PHE A CA 1
ATOM 2479 C C . PHE A 1 309 ? -2.997 -3.680 -8.461 1.00 78.31 309 PHE A C 1
ATOM 2481 O O . PHE A 1 309 ? -3.494 -3.457 -7.356 1.00 78.31 309 PHE A O 1
ATOM 2488 N N . THR A 1 310 ? -2.666 -4.922 -8.834 1.00 76.38 310 THR A N 1
ATOM 2489 C CA . THR A 1 310 ? -2.900 -6.143 -8.026 1.00 76.38 310 THR A CA 1
ATOM 2490 C C . THR A 1 310 ? -2.466 -5.994 -6.565 1.00 76.38 310 THR A C 1
ATOM 2492 O O . THR A 1 310 ? -3.207 -6.349 -5.650 1.00 76.38 310 THR A O 1
ATOM 2495 N N . LEU A 1 311 ? -1.294 -5.400 -6.336 1.00 69.44 311 LEU A N 1
ATOM 2496 C CA . LEU A 1 311 ? -0.752 -5.131 -5.004 1.00 69.44 311 LEU A CA 1
ATOM 2497 C C . LEU A 1 311 ? -1.701 -4.254 -4.154 1.00 69.44 311 LEU A C 1
ATOM 2499 O O . LEU A 1 311 ? -2.021 -4.588 -3.011 1.00 69.44 311 LEU A O 1
ATOM 2503 N N . LEU A 1 312 ? -2.228 -3.170 -4.729 1.00 75.69 312 LEU A N 1
ATOM 2504 C CA . LEU A 1 312 ? -3.161 -2.272 -4.041 1.00 75.69 312 LEU A CA 1
ATOM 2505 C C . LEU A 1 312 ? -4.535 -2.927 -3.795 1.00 75.69 312 LEU A C 1
ATOM 2507 O O . LEU A 1 312 ? -5.202 -2.628 -2.799 1.00 75.69 312 LEU A O 1
ATOM 2511 N N . ASN A 1 313 ? -4.954 -3.871 -4.641 1.00 80.19 313 ASN A N 1
ATOM 2512 C CA . ASN A 1 313 ? -6.151 -4.680 -4.391 1.00 80.19 313 ASN A CA 1
ATOM 2513 C C . ASN A 1 313 ? -5.960 -5.635 -3.200 1.00 80.19 313 ASN A C 1
ATOM 2515 O O . ASN A 1 313 ? -6.842 -5.728 -2.344 1.00 80.19 313 ASN A O 1
ATOM 2519 N N . ILE A 1 314 ? -4.791 -6.273 -3.072 1.00 78.12 314 ILE A N 1
ATOM 2520 C CA . ILE A 1 314 ? -4.456 -7.091 -1.892 1.00 78.12 314 ILE A CA 1
ATOM 2521 C C . ILE A 1 314 ? -4.475 -6.222 -0.629 1.00 78.12 314 ILE A C 1
ATOM 2523 O O . ILE A 1 314 ? -5.097 -6.583 0.372 1.00 78.12 314 ILE A O 1
ATOM 2527 N N . LEU A 1 315 ? -3.880 -5.027 -0.691 1.00 77.88 315 LEU A N 1
ATOM 2528 C CA . LEU A 1 315 ? -3.929 -4.055 0.402 1.00 77.88 315 LEU A CA 1
ATOM 2529 C C . LEU A 1 315 ? -5.370 -3.707 0.802 1.00 77.88 315 LEU A C 1
ATOM 2531 O O . LEU A 1 315 ? -5.679 -3.645 1.991 1.00 77.88 315 LEU A O 1
ATOM 2535 N N . THR A 1 316 ? -6.257 -3.502 -0.174 1.00 84.94 316 THR A N 1
ATOM 2536 C CA . THR A 1 316 ? -7.691 -3.263 0.065 1.00 84.94 316 THR A CA 1
ATOM 2537 C C . THR A 1 316 ? -8.296 -4.376 0.910 1.00 84.94 316 THR A C 1
ATOM 2539 O O . THR A 1 316 ? -8.920 -4.097 1.936 1.00 84.94 316 THR A O 1
ATOM 2542 N N . ALA A 1 317 ? -8.091 -5.631 0.503 1.00 84.44 317 ALA A N 1
ATOM 2543 C CA . ALA A 1 317 ? -8.620 -6.791 1.207 1.00 84.44 317 ALA A CA 1
ATOM 2544 C C . ALA A 1 317 ? -8.083 -6.859 2.643 1.00 84.44 317 ALA A C 1
ATOM 2546 O O . ALA A 1 317 ? -8.850 -6.997 3.598 1.00 84.44 317 ALA A O 1
ATOM 2547 N N . CYS A 1 318 ? -6.777 -6.661 2.815 1.00 78.94 318 CYS A N 1
ATOM 2548 C CA . CYS A 1 318 ? -6.152 -6.661 4.129 1.00 78.94 318 CYS A CA 1
ATOM 2549 C C . CYS A 1 318 ? -6.658 -5.516 5.027 1.00 78.94 318 CYS A C 1
ATOM 2551 O O . CYS A 1 318 ? -6.879 -5.730 6.223 1.00 78.94 318 CYS A O 1
ATOM 2553 N N . MET A 1 319 ? -6.905 -4.318 4.481 1.00 84.94 319 MET A N 1
ATOM 2554 C CA . MET A 1 319 ? -7.510 -3.207 5.228 1.00 84.94 319 MET A CA 1
ATOM 2555 C C . MET A 1 319 ? -8.939 -3.524 5.676 1.00 84.94 319 MET A C 1
ATOM 2557 O O . MET A 1 319 ? -9.293 -3.236 6.822 1.00 84.94 319 MET A O 1
ATOM 2561 N N . ILE A 1 320 ? -9.740 -4.166 4.823 1.00 87.00 320 ILE A N 1
ATOM 2562 C CA . ILE A 1 320 ? -11.088 -4.621 5.185 1.00 87.00 320 ILE A CA 1
ATOM 2563 C C . ILE A 1 320 ? -11.025 -5.634 6.339 1.00 87.00 320 ILE A C 1
ATOM 2565 O O . ILE A 1 320 ? -11.856 -5.577 7.240 1.00 87.00 320 ILE A O 1
ATOM 2569 N N . PHE A 1 321 ? -10.027 -6.521 6.365 1.00 81.94 321 PHE A N 1
ATOM 2570 C CA . PHE A 1 321 ? -9.844 -7.463 7.475 1.00 81.94 321 PHE A CA 1
ATOM 2571 C C . PHE A 1 321 ? -9.351 -6.815 8.770 1.00 81.94 321 PHE A C 1
ATOM 2573 O O . PHE A 1 321 ? -9.736 -7.241 9.855 1.00 81.94 321 PHE A O 1
ATOM 2580 N N . SER A 1 322 ? -8.477 -5.814 8.666 1.00 76.00 322 SER A N 1
ATOM 2581 C CA . SER A 1 322 ? -7.673 -5.357 9.808 1.00 76.00 322 SER A CA 1
ATOM 2582 C C . SER A 1 322 ? -8.172 -4.068 10.451 1.00 76.00 322 SER A C 1
ATOM 2584 O O . SER A 1 322 ? -7.749 -3.735 11.558 1.00 76.00 322 SER A O 1
ATOM 2586 N N . THR A 1 323 ? -9.017 -3.299 9.763 1.00 79.75 323 THR A N 1
ATOM 2587 C CA . THR A 1 323 ? -9.559 -2.044 10.297 1.00 79.75 323 THR A CA 1
ATOM 2588 C C . THR A 1 323 ? -10.852 -2.285 11.066 1.00 79.75 323 THR A C 1
ATOM 2590 O O . THR A 1 323 ? -11.678 -3.107 10.682 1.00 79.75 323 THR A O 1
ATOM 2593 N N . ASP A 1 324 ? -11.067 -1.516 12.133 1.00 80.31 324 ASP A N 1
ATOM 2594 C CA . ASP A 1 324 ? -12.190 -1.743 13.052 1.00 80.31 324 ASP A CA 1
ATOM 2595 C C . ASP A 1 324 ? -13.561 -1.571 12.365 1.00 80.31 324 ASP A C 1
ATOM 2597 O O . ASP A 1 324 ? -14.509 -2.293 12.661 1.00 80.31 324 ASP A O 1
ATOM 2601 N N . ARG A 1 325 ? -13.647 -0.652 11.392 1.00 85.50 325 ARG A N 1
ATOM 2602 C CA . ARG A 1 325 ? -14.837 -0.411 10.550 1.00 85.50 325 ARG A CA 1
ATOM 2603 C C . ARG A 1 325 ? -14.848 -1.241 9.256 1.00 85.50 325 ARG A C 1
ATOM 2605 O O . ARG A 1 325 ? -15.674 -1.002 8.374 1.00 85.50 325 ARG A O 1
ATOM 2612 N N . LYS A 1 326 ? -13.890 -2.164 9.108 1.00 88.25 326 LYS A N 1
ATOM 2613 C CA . LYS A 1 326 ? -13.661 -3.008 7.925 1.00 88.25 326 LYS A CA 1
ATOM 2614 C C . LYS A 1 326 ? -13.602 -2.225 6.609 1.00 88.25 326 LYS A C 1
ATOM 2616 O O . LYS A 1 326 ? -14.130 -2.657 5.593 1.00 88.25 326 LYS A O 1
ATOM 2621 N N . GLN A 1 327 ? -13.020 -1.029 6.619 1.00 88.62 327 GLN A N 1
ATOM 2622 C CA . GLN A 1 327 ? -12.994 -0.117 5.473 1.00 88.62 327 GLN A CA 1
ATOM 2623 C C . GLN A 1 327 ? -11.799 -0.392 4.556 1.00 88.62 327 GLN A C 1
ATOM 2625 O O . GLN A 1 327 ? -10.674 -0.564 5.024 1.00 88.62 327 GLN A O 1
ATOM 2630 N N . ALA A 1 328 ? -12.033 -0.328 3.246 1.00 89.38 328 ALA A N 1
ATOM 2631 C CA . ALA A 1 328 ? -10.968 -0.172 2.264 1.00 89.38 328 ALA A CA 1
ATOM 2632 C C . ALA A 1 328 ? -10.349 1.239 2.329 1.00 89.38 328 ALA A C 1
ATOM 2634 O O . ALA A 1 328 ? -10.934 2.166 2.899 1.00 89.38 328 ALA A O 1
ATOM 2635 N N . HIS A 1 329 ? -9.198 1.448 1.685 1.00 83.50 329 HIS A N 1
ATOM 2636 C CA . HIS A 1 329 ? -8.594 2.784 1.587 1.00 83.50 329 HIS A CA 1
ATOM 2637 C C . HIS A 1 329 ? -9.525 3.785 0.874 1.00 83.50 329 HIS A C 1
ATOM 2639 O O . HIS A 1 329 ? -9.721 4.891 1.379 1.00 83.50 329 HIS A O 1
ATOM 2645 N N . TYR A 1 330 ? -10.176 3.392 -0.230 1.00 88.38 330 TYR A N 1
ATOM 2646 C CA . TYR A 1 330 ? -11.111 4.263 -0.954 1.00 88.38 330 TYR A CA 1
ATOM 2647 C C . TYR A 1 330 ? -12.388 4.541 -0.154 1.00 88.38 330 TYR A C 1
ATOM 2649 O O . TYR A 1 330 ? -12.981 5.608 -0.307 1.00 88.38 330 TYR A O 1
ATOM 2657 N N . ASP A 1 331 ? -12.788 3.645 0.756 1.00 92.06 331 ASP A N 1
ATOM 2658 C CA . ASP A 1 331 ? -13.914 3.884 1.666 1.00 92.06 331 ASP A CA 1
ATOM 2659 C C . ASP A 1 331 ? -13.557 4.952 2.710 1.00 92.06 331 ASP A C 1
ATOM 2661 O O . ASP A 1 331 ? -14.352 5.850 2.987 1.00 92.06 331 ASP A O 1
ATOM 2665 N N . LYS A 1 332 ? -12.337 4.890 3.267 1.00 88.75 332 LYS A N 1
ATOM 2666 C CA . LYS A 1 332 ? -11.839 5.899 4.214 1.00 88.75 332 LYS A CA 1
ATOM 2667 C C . LYS A 1 332 ? -11.721 7.274 3.561 1.00 88.75 332 LYS A C 1
ATOM 2669 O O . LYS A 1 332 ? -12.173 8.256 4.145 1.00 88.75 332 LYS A O 1
ATOM 2674 N N . MET A 1 333 ? -11.167 7.341 2.349 1.00 87.75 333 MET A N 1
ATOM 2675 C CA . MET A 1 333 ? -11.021 8.596 1.601 1.00 87.75 333 MET A CA 1
ATOM 2676 C C . MET A 1 333 ? -12.376 9.222 1.244 1.00 87.75 333 MET A C 1
ATOM 2678 O O . MET A 1 333 ? -12.535 10.437 1.336 1.00 87.75 333 MET A O 1
ATOM 2682 N N . SER A 1 334 ? -13.374 8.400 0.907 1.00 91.62 334 SER A N 1
ATOM 2683 C CA . SER A 1 334 ? -14.736 8.861 0.596 1.00 91.62 334 SER A CA 1
ATOM 2684 C C . SER A 1 334 ? -15.656 8.998 1.817 1.00 91.62 334 SER A C 1
ATOM 2686 O O . SER A 1 334 ? -16.804 9.419 1.671 1.00 91.62 334 SER A O 1
ATOM 2688 N N . LYS A 1 335 ? -15.157 8.704 3.027 1.00 92.56 335 LYS A N 1
ATOM 2689 C CA . LYS A 1 335 ? -15.903 8.747 4.298 1.00 92.56 335 LYS A CA 1
ATOM 2690 C C . LYS A 1 335 ? -17.176 7.891 4.284 1.00 92.56 335 LYS A C 1
ATOM 2692 O O . LYS A 1 335 ? -18.217 8.307 4.794 1.00 92.56 335 LYS A O 1
ATOM 2697 N N . VAL A 1 336 ? -17.084 6.679 3.742 1.00 92.94 336 VAL A N 1
ATOM 2698 C CA . VAL A 1 336 ? -18.192 5.710 3.720 1.00 92.94 336 VAL A CA 1
ATOM 2699 C C . VAL A 1 336 ? -17.865 4.443 4.497 1.00 92.94 336 VAL A C 1
ATOM 2701 O O . VAL A 1 336 ? -16.706 4.059 4.646 1.00 92.94 336 VAL A O 1
ATOM 2704 N N . ILE A 1 337 ? -18.898 3.771 4.983 1.00 93.69 337 ILE A N 1
ATOM 2705 C CA . ILE A 1 337 ? -18.835 2.495 5.694 1.00 93.69 337 ILE A CA 1
ATOM 2706 C C . ILE A 1 337 ? -19.888 1.542 5.128 1.00 93.69 337 ILE A C 1
ATOM 2708 O O . ILE A 1 337 ? -20.938 1.974 4.652 1.00 93.69 337 ILE A O 1
ATOM 2712 N N . PHE A 1 338 ? -19.603 0.242 5.205 1.00 94.38 338 PHE A N 1
ATOM 2713 C CA . PHE A 1 338 ? -20.568 -0.807 4.886 1.00 94.38 338 PHE A CA 1
ATOM 2714 C C . PHE A 1 338 ? -20.996 -1.485 6.170 1.00 94.38 338 PHE A C 1
ATOM 2716 O O . PHE A 1 338 ? -20.152 -1.953 6.941 1.00 94.38 338 PHE A O 1
ATOM 2723 N N . VAL A 1 339 ? -22.301 -1.559 6.363 1.00 94.44 339 VAL A N 1
ATOM 2724 C CA . VAL A 1 339 ? -22.908 -2.140 7.553 1.00 94.44 339 VAL A CA 1
ATOM 2725 C C . VAL A 1 339 ? -23.890 -3.220 7.148 1.00 94.44 339 VAL A C 1
ATOM 2727 O O . VAL A 1 339 ? -24.510 -3.140 6.086 1.00 94.44 339 VAL A O 1
ATOM 2730 N N . GLU A 1 340 ? -24.024 -4.230 7.989 1.00 93.56 340 GLU A N 1
ATOM 2731 C CA . GLU A 1 340 ? -25.077 -5.222 7.866 1.00 93.56 340 GLU A CA 1
ATOM 2732 C C . GLU A 1 340 ? -26.415 -4.566 8.224 1.00 93.56 340 GLU A C 1
ATOM 2734 O O . GLU A 1 340 ? -26.527 -3.792 9.178 1.00 93.56 340 GLU A O 1
ATOM 2739 N N . THR A 1 341 ? -27.439 -4.826 7.419 1.00 87.25 341 THR A N 1
ATOM 2740 C CA . THR A 1 341 ? -28.817 -4.500 7.773 1.00 87.25 341 THR A CA 1
ATOM 2741 C C . THR A 1 341 ? -29.282 -5.566 8.759 1.00 87.25 341 THR A C 1
ATOM 2743 O O . THR A 1 341 ? -29.434 -6.723 8.358 1.00 87.25 341 THR A O 1
ATOM 2746 N N . SER A 1 342 ? -29.445 -5.207 10.039 1.00 70.88 342 SER A N 1
ATOM 2747 C CA . SER A 1 342 ? -30.048 -6.100 11.038 1.00 70.88 342 SER A CA 1
ATOM 2748 C C . SER A 1 342 ? -31.405 -6.599 10.532 1.00 70.88 342 SER A C 1
ATOM 2750 O O . SER A 1 342 ? -32.091 -5.869 9.811 1.00 70.88 342 SER A O 1
ATOM 2752 N N . LYS A 1 343 ? -31.753 -7.847 10.868 1.00 51.00 343 LYS A N 1
ATOM 2753 C CA . LYS A 1 343 ? -33.107 -8.369 10.643 1.00 51.00 343 LYS A CA 1
ATOM 2754 C C . LYS A 1 343 ? -34.143 -7.516 11.361 1.00 51.00 343 LYS A C 1
ATOM 2756 O O . LYS A 1 343 ? -33.807 -7.018 12.460 1.00 51.00 343 LYS A O 1
#

pLDDT: mean 86.75, std 14.13, range [31.78, 98.0]

Sequence (343 aa):
MTELPSHKNSQNSINSEGETYSPYAGVMKRGLAAYFDIMLLTIPYMFLLAYFSPVPLFRLQDPESLRQYQDFTHSLPVILFSQIGFFIYFTLQYRSRYQATPGMRLVDIKLTSEDLKKPSWASLTLRYALYVMPTLALLFSQKANLIDPNNTTLNISFSAITALVLILMIALTKHKQTYYDMVAKTVVLQKPKKADSPFVYAGLRQRFSSNFLDTLVIIVLLTLITFALFKILPPDTASSFSPFPVYFLSLTAAFLVPFAYSASQHCSKHQATLGMRINKIKIMTTDHQKPSVKQLFLRYIIAIAIFPFTLLNILTACMIFSTDRKQAHYDKMSKVIFVETSK

Radius of gyration: 25.53 Å; chains: 1; bounding box: 67×34×90 Å